Protein 2YYZ (pdb70)

Sequence (358 aa):
PSIRVVNLKKYFGKVKAVDGVSFEVKDGEFVALLGPSGCGKTTTLLMLAGIYKPTSGEIYFDDVLVNDIPPKYREVVGMVFQNYALYPHMTVFENIAFPLRARRISKDEVEKRVVEIARKLLIDNLLDRKPTQLSGGQQQQRVALARALVKQPKVLLFDEPLSNNLDDANLRMIMRAEIKHLQQELGITSVYVTHDQAEAMTMASRIAVFNQGKLVQYGTPDEVYDSPKNMFVASFIGNPPTNFLRDFSVSVENKQTILKRDDVIIKLPEPVDVKLKEVVVGIRPEHCRISRERVENSIPGVVYVVEPLGRDIIVNVKTEKGEIIKVFGDTGKKAPQPGENVFLVPDLRKIHLFNPETEETIIL

Organism: Thermotoga maritima (strain ATCC 43589 / DSM 3109 / JCM 10099 / NBRC 100826 / MSB8) (NCBI:txid243274)

B-factor: mean 26.57, std 10.8, range [8.82, 66.82]

Secondary structure (DSSP, 8-state):
--EEEEEEEEEETTEEEEEEEEEEE-TT-EEEEE-STTSSHHHHHHHHHTSS--SEEEEEETTEE-TTS-GGGTTEEEE-SS----TTS-HHHHHHGGGSSS-SHHHHTTHHHHHHHHHTT-GGGTTS-GGGS-HHHHHHHHHHHHHTT--SEEEEESTTTTS-HHHHHHHHHHHHHHHHHH--EEEEEES-HHHHHHH-SEEEEEETTEEEEEE-HHHHHHS-SBHHHHHHSSSS-PEEEEEEEEEEETTEEEEEETTEEEE-SS------SEEEEEE-GGGEEEESS--TT-EEEEEEEEEEETTEEEEEEEETTS-EEEEE--SS----TT-EEEEEE-TTT-EEE-TTT-BB--

Nearest PDB structures (foldseek):
  2yyz-assembly1_A  TM=1.003E+00  e=4.707E-79  Thermotoga maritima MSB8
  2it1-assembly1_B  TM=8.744E-01  e=2.750E-48  Pyrococcus horikoshii
  4jbw-assembly2_C  TM=8.748E-01  e=5.788E-39  Escherichia coli K-12
  3pux-assembly1_B  TM=8.584E-01  e=9.041E-40  Escherichia coli K-12
  3rlf-assembly1_B  TM=8.636E-01  e=9.207E-39  Escherichia coli K-12

Radius of gyration: 24.66 Å; Cα contacts (8 Å, |Δi|>4): 790; chains: 1; bounding box: 48×74×59 Å

Structure (mmCIF, N/CA/C/O backbone):
data_2YYZ
#
_entry.id   2YYZ
#
_cell.length_a   45.063
_cell.length_b   86.774
_cell.length_c   105.681
_cell.angle_alpha   90.00
_cell.angle_beta   90.00
_cell.angle_gamma   90.00
#
_symmetry.space_group_name_H-M   'P 21 21 21'
#
loop_
_entity.id
_entity.type
_entity.pdbx_description
1 polymer 'Sugar ABC transporter, ATP-binding protein'
2 non-polymer 'SULFATE ION'
3 non-polymer DI(HYDROXYETHYL)ETHER
4 water water
#
loop_
_atom_site.group_PDB
_atom_site.id
_atom_site.type_symbol
_atom_site.label_atom_id
_atom_site.label_alt_id
_atom_site.label_comp_id
_atom_site.label_asym_id
_atom_site.label_entity_id
_atom_site.label_seq_id
_atom_site.pdbx_PDB_ins_code
_atom_site.Cartn_x
_atom_site.Cartn_y
_atom_site.Cartn_z
_atom_site.occupancy
_atom_site.B_iso_or_equiv
_atom_site.auth_seq_id
_atom_site.auth_comp_id
_atom_site.auth_asym_id
_atom_site.auth_atom_id
_atom_site.pdbx_PDB_model_num
ATOM 1 N N . PRO A 1 2 ? 12.263 3.393 19.056 1.00 16.76 2 PRO A N 1
ATOM 2 C CA . PRO A 1 2 ? 11.065 2.585 19.190 1.00 16.27 2 PRO A CA 1
ATOM 3 C C . PRO A 1 2 ? 10.874 1.575 18.054 1.00 16.22 2 PRO A C 1
ATOM 4 O O . PRO A 1 2 ? 11.381 1.765 16.948 1.00 16.82 2 PRO A O 1
ATOM 8 N N . SER A 1 3 ? 10.152 0.502 18.347 1.00 15.84 3 SER A N 1
ATOM 9 C CA . SER A 1 3 ? 9.526 -0.302 17.318 1.00 15.87 3 SER A CA 1
ATOM 10 C C . SER A 1 3 ? 8.482 0.515 16.536 1.00 15.62 3 SER A C 1
ATOM 11 O O . SER A 1 3 ? 7.951 1.510 17.025 1.00 15.43 3 SER A O 1
ATOM 14 N N . ILE A 1 4 ? 8.183 0.074 15.327 1.00 15.73 4 ILE A N 1
ATOM 15 C CA . ILE A 1 4 ? 7.098 0.665 14.553 1.00 16.93 4 ILE A CA 1
ATOM 16 C C . ILE A 1 4 ? 6.264 -0.498 14.064 1.00 16.74 4 ILE A C 1
ATOM 17 O O . ILE A 1 4 ? 6.810 -1.436 13.489 1.00 16.39 4 ILE A O 1
ATOM 22 N N . ARG A 1 5 ? 4.963 -0.474 14.355 1.00 16.71 5 ARG A N 1
ATOM 23 C CA . ARG A 1 5 ? 4.043 -1.470 13.817 1.00 17.22 5 ARG A CA 1
ATOM 24 C C . ARG A 1 5 ? 2.956 -0.742 13.027 1.00 16.64 5 ARG A C 1
ATOM 25 O O . ARG A 1 5 ? 2.351 0.218 13.530 1.00 15.69 5 ARG A O 1
ATOM 33 N N . VAL A 1 6 ? 2.743 -1.158 11.780 1.00 16.60 6 VAL A N 1
ATOM 34 C CA . VAL A 1 6 ? 1.582 -0.648 11.024 1.0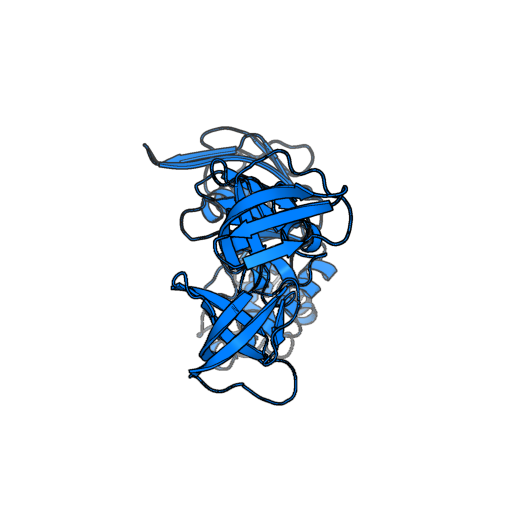0 16.70 6 VAL A CA 1
ATOM 35 C C . VAL A 1 6 ? 0.576 -1.768 10.791 1.00 16.37 6 VAL A C 1
ATOM 36 O O . VAL A 1 6 ? 0.963 -2.922 10.593 1.00 15.80 6 VAL A O 1
ATOM 40 N N . VAL A 1 7 ? -0.713 -1.424 10.833 1.00 16.38 7 VAL A N 1
ATOM 41 C CA . VAL A 1 7 ? -1.761 -2.428 10.800 1.00 16.19 7 VAL A CA 1
ATOM 42 C C . VAL A 1 7 ? -2.886 -1.988 9.868 1.00 16.55 7 VAL A C 1
ATOM 43 O O . VAL A 1 7 ? -3.519 -0.958 10.116 1.00 15.56 7 VAL A O 1
ATOM 47 N N . ASN A 1 8 ? -3.117 -2.783 8.817 1.00 16.52 8 ASN A N 1
ATOM 48 C CA . ASN A 1 8 ? -4.125 -2.517 7.782 1.00 16.73 8 ASN A CA 1
ATOM 49 C C . ASN A 1 8 ? -4.105 -1.082 7.291 1.00 16.79 8 ASN A C 1
ATOM 50 O O . ASN A 1 8 ? -5.162 -0.480 7.115 1.00 16.61 8 ASN A O 1
ATOM 55 N N . LEU A 1 9 ? -2.903 -0.534 7.083 1.00 16.71 9 LEU A N 1
ATOM 56 C CA . LEU A 1 9 ? -2.742 0.886 6.790 1.00 16.91 9 LEU A CA 1
ATOM 57 C C . LEU A 1 9 ? -3.219 1.191 5.378 1.00 17.03 9 LEU A C 1
ATOM 58 O O . LEU A 1 9 ? -2.829 0.503 4.424 1.00 16.57 9 LEU A O 1
ATOM 63 N N . LYS A 1 10 ? -4.039 2.243 5.253 1.00 16.95 10 LYS A N 1
ATOM 64 C CA . LYS A 1 10 ? -4.501 2.742 3.951 1.00 16.98 10 LYS A CA 1
ATOM 65 C C . LYS A 1 10 ? -4.350 4.256 3.799 1.00 16.66 10 LYS A C 1
ATOM 66 O O . LYS A 1 10 ? -4.454 5.009 4.763 1.00 17.39 10 LYS A O 1
ATOM 72 N N . LYS A 1 11 ? -4.128 4.693 2.571 1.00 16.23 11 LYS A N 1
ATOM 73 C CA . LYS A 1 11 ? -4.173 6.107 2.240 1.00 16.35 11 LYS A CA 1
ATOM 74 C C . LYS A 1 11 ? -4.733 6.192 0.844 1.00 16.40 11 LYS A C 1
ATOM 75 O O . LYS A 1 11 ? -4.122 5.703 -0.103 1.00 16.09 11 LYS A O 1
ATOM 81 N N . TYR A 1 12 ? -5.925 6.777 0.739 1.00 15.75 12 TYR A N 1
ATOM 82 C CA . TYR A 1 12 ? -6.575 7.014 -0.531 1.00 16.16 12 TYR A CA 1
ATOM 83 C C . TYR A 1 12 ? -6.465 8.510 -0.884 1.00 15.98 12 TYR A C 1
ATOM 84 O O . TYR A 1 12 ? -6.532 9.353 0.007 1.00 15.09 12 TYR A O 1
ATOM 93 N N . PHE A 1 13 ? -6.284 8.819 -2.174 1.00 16.28 13 PHE A N 1
ATOM 94 C CA . PHE A 1 13 ? -6.437 10.195 -2.694 1.00 16.49 13 PHE A CA 1
ATOM 95 C C . PHE A 1 13 ? -7.589 10.177 -3.685 1.00 16.77 13 PHE A C 1
ATOM 96 O O . PHE A 1 13 ? -7.432 9.813 -4.848 1.00 16.33 13 PHE A O 1
ATOM 104 N N . GLY A 1 14 ? -8.782 10.511 -3.207 1.00 17.46 14 GLY A N 1
ATOM 105 C CA . GLY A 1 14 ? -9.974 10.275 -4.022 1.00 18.00 14 GLY A CA 1
ATOM 106 C C . GLY A 1 14 ? -10.060 8.819 -4.421 1.00 18.16 14 GLY A C 1
ATOM 107 O O . GLY A 1 14 ? -10.037 7.932 -3.571 1.00 18.76 14 GLY A O 1
ATOM 108 N N . LYS A 1 15 ? -10.123 8.573 -5.722 1.00 19.02 15 LYS A N 1
ATOM 109 C CA . LYS A 1 15 ? -10.243 7.220 -6.269 1.00 19.77 15 LYS A CA 1
ATOM 110 C C . LYS A 1 15 ? -8.934 6.421 -6.223 1.00 19.29 15 LYS A C 1
ATOM 111 O O . LYS A 1 15 ? -8.947 5.195 -6.373 1.00 18.62 15 LYS A O 1
ATOM 117 N N . VAL A 1 16 ? -7.818 7.122 -6.017 1.00 18.39 16 VAL A N 1
ATOM 118 C CA . VAL A 1 16 ? -6.492 6.497 -6.033 1.00 17.79 16 VAL A CA 1
ATOM 119 C C . VAL A 1 16 ? -6.155 5.808 -4.713 1.00 17.42 16 VAL A C 1
ATOM 120 O O . VAL A 1 16 ? -5.952 6.456 -3.675 1.00 16.70 16 VAL A O 1
ATOM 124 N N . LYS A 1 17 ? -6.082 4.477 -4.776 1.00 17.12 17 LYS A N 1
ATOM 125 C CA . LYS A 1 17 ? -5.790 3.664 -3.609 1.00 17.88 17 LYS A CA 1
ATOM 126 C C . LYS A 1 17 ? -4.275 3.506 -3.512 1.00 17.35 17 LYS A C 1
ATOM 127 O O . LYS A 1 17 ? -3.725 2.438 -3.792 1.00 17.27 17 LYS A O 1
ATOM 133 N N . ALA A 1 18 ? -3.613 4.598 -3.130 1.00 17.07 18 ALA A N 1
ATOM 134 C CA . ALA A 1 18 ? -2.158 4.679 -3.154 1.00 15.97 18 ALA A CA 1
ATOM 135 C C . ALA A 1 18 ? -1.576 3.636 -2.230 1.00 15.23 18 ALA A C 1
ATOM 136 O O . ALA A 1 18 ? -0.656 2.926 -2.610 1.00 15.11 18 ALA A O 1
ATOM 138 N N . VAL A 1 19 ? -2.104 3.569 -1.012 1.00 14.57 19 VAL A N 1
ATOM 139 C CA . VAL A 1 19 ? -1.738 2.539 -0.061 1.00 15.16 19 VAL A CA 1
ATOM 140 C C . VAL A 1 19 ? -3.033 1.831 0.307 1.00 15.73 19 VAL A C 1
ATOM 141 O O . VAL A 1 19 ? -3.946 2.446 0.830 1.00 15.55 19 VAL A O 1
ATOM 145 N N . ASP A 1 20 ? -3.109 0.539 -0.002 1.00 16.73 20 ASP A N 1
ATOM 146 C CA . ASP A 1 20 ? -4.359 -0.190 0.127 1.00 16.64 20 ASP A CA 1
ATOM 147 C C . ASP A 1 20 ? -4.343 -1.360 1.128 1.00 16.98 20 ASP A C 1
ATOM 148 O O . ASP A 1 20 ? -4.787 -2.456 0.806 1.00 18.01 20 ASP A O 1
ATOM 153 N N . GLY A 1 21 ? -3.887 -1.118 2.351 1.00 17.02 21 GLY A N 1
ATOM 154 C CA . GLY A 1 21 ? -4.004 -2.128 3.412 1.00 17.18 21 GLY A CA 1
ATOM 155 C C . GLY A 1 21 ? -2.711 -2.896 3.575 1.00 17.30 21 GLY A C 1
ATOM 156 O O . GLY A 1 21 ? -2.521 -3.973 2.979 1.00 17.89 21 GLY A O 1
ATOM 157 N N . VAL A 1 22 ? -1.797 -2.324 4.345 1.00 16.56 22 VAL A N 1
ATOM 158 C CA . VAL A 1 22 ? -0.486 -2.933 4.541 1.00 16.69 22 VAL A CA 1
ATOM 159 C C . VAL A 1 22 ? -0.210 -3.080 6.014 1.00 15.85 22 VAL A C 1
ATOM 160 O O . VAL A 1 22 ? -0.583 -2.216 6.831 1.00 15.10 22 VAL A O 1
ATOM 164 N N . SER A 1 23 ? 0.422 -4.196 6.345 1.00 15.56 23 SER A N 1
ATOM 165 C CA . SER A 1 23 ? 0.765 -4.521 7.716 1.00 15.82 23 SER A CA 1
ATOM 166 C C . SER A 1 23 ? 2.215 -4.999 7.817 1.00 15.33 23 SER A C 1
ATOM 167 O O . SER A 1 23 ? 2.627 -5.893 7.092 1.00 15.43 23 SER A O 1
ATOM 170 N N . PHE A 1 24 ? 2.985 -4.379 8.702 1.00 15.71 24 PHE A N 1
ATOM 171 C CA . PHE A 1 24 ? 4.354 -4.829 8.978 1.00 15.43 24 PHE A CA 1
ATOM 172 C C . PHE A 1 24 ? 4.824 -4.231 10.269 1.00 15.49 24 PHE A C 1
ATOM 173 O O . PHE A 1 24 ? 4.219 -3.277 10.774 1.00 14.84 24 PHE A O 1
ATOM 181 N N . GLU A 1 25 ? 5.895 -4.803 10.819 1.00 15.28 25 GLU A N 1
ATOM 182 C CA . GLU A 1 25 ? 6.538 -4.246 11.988 0.50 15.64 25 GLU A CA 1
ATOM 183 C C . GLU A 1 25 ? 8.044 -4.087 11.789 1.00 16.22 25 GLU A C 1
ATOM 184 O O . GLU A 1 25 ? 8.697 -4.880 11.088 1.00 16.33 25 GLU A O 1
ATOM 190 N N . VAL A 1 26 ? 8.575 -3.060 12.430 1.00 16.54 26 VAL A N 1
ATOM 191 C CA . VAL A 1 26 ? 9.989 -2.732 12.404 1.00 17.15 26 VAL A CA 1
ATOM 192 C C . VAL A 1 26 ? 10.428 -2.832 13.858 1.00 17.53 26 VAL A C 1
ATOM 193 O O . VAL A 1 26 ? 9.773 -2.282 14.746 1.00 17.52 26 VAL A O 1
ATOM 197 N N . LYS A 1 27 ? 11.499 -3.573 14.107 1.00 17.31 27 LYS A N 1
ATOM 198 C CA . LYS A 1 27 ? 12.055 -3.675 15.455 1.00 18.37 27 LYS A CA 1
ATOM 199 C C . LYS A 1 27 ? 12.736 -2.364 15.827 1.00 17.69 27 LYS A C 1
ATOM 200 O O . LYS A 1 27 ? 13.187 -1.630 14.949 1.00 17.07 27 LYS A O 1
ATOM 206 N N . ASP A 1 28 ? 12.829 -2.084 17.122 1.00 17.53 28 ASP A N 1
ATOM 207 C CA . ASP A 1 28 ? 13.561 -0.911 17.592 1.00 18.27 28 ASP A CA 1
ATOM 208 C C . ASP A 1 28 ? 15.024 -1.086 17.143 1.00 18.17 28 ASP A C 1
ATOM 209 O O . ASP A 1 28 ? 15.616 -2.143 17.366 1.00 17.69 28 ASP A O 1
ATOM 214 N N . GLY A 1 29 ? 15.556 -0.085 16.444 1.00 17.49 29 GLY A N 1
ATOM 215 C CA . GLY A 1 29 ? 16.955 -0.097 15.973 1.00 17.51 29 GLY A CA 1
ATOM 216 C C . GLY A 1 29 ? 17.192 -0.747 14.625 1.00 16.74 29 GLY A C 1
ATOM 217 O O . GLY A 1 29 ? 18.289 -0.671 14.093 1.00 18.04 29 GLY A O 1
ATOM 218 N N . GLU A 1 30 ? 16.165 -1.383 14.071 1.00 16.83 30 GLU A N 1
ATOM 219 C CA . GLU A 1 30 ? 16.244 -2.060 12.772 1.00 15.96 30 GLU A CA 1
ATOM 220 C C . GLU A 1 30 ? 16.258 -1.062 11.604 1.00 15.96 30 GLU A C 1
ATOM 221 O O . GLU A 1 30 ? 15.696 0.031 11.706 1.00 15.88 30 GLU A O 1
ATOM 227 N N . PHE A 1 31 ? 16.903 -1.457 10.507 1.00 15.29 31 PHE A N 1
ATOM 228 C CA . PHE A 1 31 ? 16.910 -0.699 9.253 1.00 15.08 31 PHE A CA 1
ATOM 229 C C . PHE A 1 31 ? 16.018 -1.463 8.287 1.00 14.67 31 PHE A C 1
ATOM 230 O O . PHE A 1 31 ? 16.298 -2.616 7.952 1.00 14.01 31 PHE A O 1
ATOM 238 N N . VAL A 1 32 ? 14.912 -0.837 7.873 1.00 14.26 32 VAL A N 1
ATOM 239 C CA . VAL A 1 32 ? 13.959 -1.488 6.974 1.00 13.13 32 VAL A CA 1
ATOM 240 C C . VAL A 1 32 ? 13.774 -0.641 5.733 1.00 12.85 32 VAL A C 1
ATOM 241 O O . VAL A 1 32 ? 13.597 0.573 5.838 1.00 13.23 32 VAL A O 1
ATOM 245 N N . ALA A 1 33 ? 13.831 -1.283 4.562 1.00 11.76 33 ALA A N 1
ATOM 246 C CA . ALA A 1 33 ? 13.613 -0.622 3.289 1.00 11.91 33 ALA A CA 1
ATOM 247 C C . ALA A 1 33 ? 12.182 -0.841 2.785 1.00 11.81 33 ALA A C 1
ATOM 248 O O . ALA A 1 33 ? 11.643 -1.948 2.863 1.00 12.47 33 ALA A O 1
ATOM 250 N N . LEU A 1 34 ? 11.584 0.226 2.262 1.00 12.33 34 LEU A N 1
ATOM 251 C CA . LEU A 1 34 ? 10.330 0.139 1.528 1.00 12.46 34 LEU A CA 1
ATOM 252 C C . LEU A 1 34 ? 10.693 0.227 0.065 1.00 12.22 34 LEU A C 1
ATOM 253 O O . LEU A 1 34 ? 11.140 1.257 -0.406 1.00 13.50 34 LEU A O 1
ATOM 258 N N . LEU A 1 35 ? 10.497 -0.863 -0.657 1.00 12.34 35 LEU A N 1
ATOM 259 C CA . LEU A 1 35 ? 11.010 -0.972 -2.018 1.00 12.78 35 LEU A CA 1
ATOM 260 C C . LEU A 1 35 ? 9.910 -1.254 -3.030 1.00 13.10 35 LEU A C 1
ATOM 261 O O . LEU A 1 35 ? 9.028 -2.083 -2.786 1.00 13.02 35 LEU A O 1
ATOM 266 N N . GLY A 1 36 ? 9.986 -0.588 -4.172 1.00 12.32 36 GLY A N 1
ATOM 267 C CA . GLY A 1 36 ? 9.098 -0.913 -5.278 1.00 13.30 36 GLY A CA 1
ATOM 268 C C . GLY A 1 36 ? 9.161 0.119 -6.383 1.00 13.17 36 GLY A C 1
ATOM 269 O O . GLY A 1 36 ? 9.800 1.156 -6.218 1.00 13.87 36 GLY A O 1
ATOM 270 N N . PRO A 1 37 ? 8.472 -0.133 -7.507 1.00 13.57 37 PRO A N 1
ATOM 271 C CA . PRO A 1 37 ? 8.521 0.847 -8.617 1.00 13.58 37 PRO A CA 1
ATOM 272 C C . PRO A 1 37 ? 7.791 2.146 -8.288 1.00 14.58 37 PRO A C 1
ATOM 273 O O . PRO A 1 37 ? 7.096 2.211 -7.279 1.00 13.90 37 PRO A O 1
ATOM 277 N N . SER A 1 38 ? 7.950 3.174 -9.128 1.00 14.67 38 SER A N 1
ATOM 278 C CA . SER A 1 38 ? 7.175 4.399 -8.973 1.00 15.83 38 SER A CA 1
ATOM 279 C C . SER A 1 38 ? 5.662 4.084 -8.981 1.00 15.96 38 SER A C 1
ATOM 280 O O . SER A 1 38 ? 5.204 3.281 -9.779 1.00 15.30 38 SER A O 1
ATOM 283 N N . GLY A 1 39 ? 4.906 4.698 -8.074 1.00 16.17 39 GLY A N 1
ATOM 284 C CA . GLY A 1 39 ? 3.466 4.469 -7.993 1.00 16.89 39 GLY A CA 1
ATOM 285 C C . GLY A 1 39 ? 3.041 3.301 -7.112 1.00 17.14 39 GLY A C 1
ATOM 286 O O . GLY A 1 39 ? 1.844 2.995 -7.014 1.00 17.13 39 GLY A O 1
ATOM 287 N N . CYS A 1 40 ? 4.007 2.673 -6.437 1.00 16.73 40 CYS A N 1
ATOM 288 C CA . CYS A 1 40 ? 3.723 1.518 -5.586 1.00 16.35 40 CYS A CA 1
ATOM 289 C C . CYS A 1 40 ? 3.175 1.841 -4.189 1.00 16.18 40 CYS A C 1
ATOM 290 O O . CYS A 1 40 ? 2.678 0.947 -3.497 1.00 16.82 40 CYS A O 1
ATOM 293 N N . GLY A 1 41 ? 3.312 3.092 -3.756 1.00 15.73 41 GLY A N 1
ATOM 294 C CA . GLY A 1 41 ? 2.778 3.530 -2.463 1.00 14.87 41 GLY A CA 1
ATOM 295 C C . GLY A 1 41 ? 3.797 3.625 -1.336 1.00 14.04 41 GLY A C 1
ATOM 296 O O . GLY A 1 41 ? 3.476 4.057 -0.243 1.00 14.19 41 GLY A O 1
ATOM 297 N N . LYS A 1 42 ? 5.035 3.248 -1.614 1.00 13.80 42 LYS A N 1
ATOM 298 C CA . LYS A 1 42 ? 6.125 3.329 -0.624 1.00 13.32 42 LYS A CA 1
ATOM 299 C C . LYS A 1 42 ? 6.345 4.715 -0.008 1.00 12.63 42 LYS A C 1
ATOM 300 O O . LYS A 1 42 ? 6.575 4.833 1.193 1.00 13.02 42 LYS A O 1
ATOM 306 N N . THR A 1 43 ? 6.328 5.759 -0.834 1.00 12.08 43 THR A N 1
ATOM 307 C CA . THR A 1 43 ? 6.563 7.108 -0.336 1.00 11.91 43 THR A CA 1
ATOM 308 C C . THR A 1 43 ? 5.398 7.575 0.540 1.00 11.82 43 THR A C 1
ATOM 309 O O . THR A 1 43 ? 5.612 8.151 1.602 1.00 11.56 43 THR A O 1
ATOM 313 N N . THR A 1 44 ? 4.172 7.327 0.087 1.00 11.39 44 THR A N 1
ATOM 314 C CA . THR A 1 44 ? 2.984 7.690 0.880 1.00 11.73 44 THR A CA 1
ATOM 315 C C . THR A 1 44 ? 3.021 6.987 2.228 1.00 11.35 44 THR A C 1
ATOM 316 O O . THR A 1 44 ? 2.652 7.575 3.245 1.00 12.16 44 THR A O 1
ATOM 320 N N . THR A 1 45 ? 3.506 5.738 2.237 1.00 11.64 45 THR A N 1
ATOM 321 C CA . THR A 1 45 ? 3.628 4.975 3.474 1.00 11.37 45 THR A CA 1
ATOM 322 C C . THR A 1 45 ? 4.626 5.669 4.394 1.00 11.32 45 THR A C 1
ATOM 323 O O . THR A 1 45 ? 4.352 5.881 5.583 1.00 10.41 45 THR A O 1
ATOM 327 N N . LEU A 1 46 ? 5.774 6.058 3.834 1.00 10.92 46 LEU A N 1
ATOM 328 C CA . LEU A 1 46 ? 6.802 6.731 4.632 1.00 11.57 46 LEU A CA 1
ATOM 329 C C . LEU A 1 46 ? 6.257 8.027 5.247 1.00 11.65 46 LEU A C 1
ATOM 330 O O . LEU A 1 46 ? 6.525 8.345 6.407 1.00 11.95 46 LEU A O 1
ATOM 335 N N . LEU A 1 47 ? 5.501 8.775 4.459 1.00 12.46 47 LEU A N 1
ATOM 336 C CA . LEU A 1 47 ? 4.939 10.050 4.921 1.00 13.73 47 LEU A CA 1
ATOM 337 C C . LEU A 1 47 ? 3.865 9.870 6.003 1.00 13.32 47 LEU A C 1
ATOM 338 O O . LEU A 1 47 ? 3.679 10.744 6.828 1.00 13.78 47 LEU A O 1
ATOM 343 N N . MET A 1 48 ? 3.174 8.735 5.992 1.00 13.55 48 MET A N 1
ATOM 344 C CA . MET A 1 48 ? 2.239 8.362 7.077 1.00 13.49 48 MET A CA 1
ATOM 345 C C . MET A 1 48 ? 2.999 8.057 8.350 1.00 13.93 48 MET A C 1
ATOM 346 O O . MET A 1 48 ? 2.591 8.467 9.434 1.00 13.97 48 MET A O 1
ATOM 351 N N . LEU A 1 49 ? 4.125 7.350 8.220 1.00 14.46 49 LEU A N 1
ATOM 352 C CA . LEU A 1 49 ? 4.970 7.094 9.375 1.00 14.75 49 LEU A CA 1
ATOM 353 C C . LEU A 1 49 ? 5.501 8.404 9.963 1.00 15.03 49 LEU A C 1
ATOM 354 O O . LEU A 1 49 ? 5.628 8.528 11.160 1.00 15.96 49 LEU A O 1
ATOM 359 N N . ALA A 1 50 ? 5.820 9.369 9.101 1.00 15.53 50 ALA A N 1
ATOM 360 C CA . ALA A 1 50 ? 6.283 10.698 9.515 1.00 15.38 50 ALA A CA 1
ATOM 361 C C . ALA A 1 50 ? 5.184 11.492 10.214 1.00 16.33 50 ALA A C 1
ATOM 362 O O . ALA A 1 50 ? 5.465 12.398 11.008 1.00 17.42 50 ALA A O 1
ATOM 364 N N . GLY A 1 51 ? 3.937 11.182 9.867 1.00 16.05 51 GLY A N 1
ATOM 365 C CA . GLY A 1 51 ? 2.774 11.908 10.360 1.00 16.23 51 GLY A CA 1
ATOM 366 C C . GLY A 1 51 ? 2.398 13.058 9.457 1.00 16.36 51 GLY A C 1
ATOM 367 O O . GLY A 1 51 ? 1.594 13.886 9.837 1.00 16.59 51 GLY A O 1
ATOM 368 N N . ILE A 1 52 ? 3.006 13.128 8.277 1.00 16.60 52 ILE A N 1
ATOM 369 C CA . ILE A 1 52 ? 2.716 14.194 7.308 1.00 17.04 52 ILE A CA 1
ATOM 370 C C . ILE A 1 52 ? 1.400 13.921 6.570 1.00 16.87 52 ILE A C 1
ATOM 371 O O . ILE A 1 52 ? 0.694 14.863 6.178 1.00 16.91 52 ILE A O 1
ATOM 376 N N . TYR A 1 53 ? 1.089 12.635 6.378 1.00 16.11 53 TYR A N 1
ATOM 377 C CA . TYR A 1 53 ? -0.256 12.191 5.981 1.00 16.41 53 TYR A CA 1
ATOM 378 C C . TYR A 1 53 ? -0.975 11.519 7.163 1.00 17.37 53 TYR A C 1
ATOM 379 O O . TYR A 1 53 ? -0.405 10.660 7.835 1.00 18.00 53 TYR A O 1
ATOM 388 N N . LYS A 1 54 ? -2.221 11.906 7.418 1.00 18.19 54 LYS A N 1
ATOM 389 C CA . LYS A 1 54 ? -3.097 11.104 8.269 1.00 18.84 54 LYS A CA 1
ATOM 390 C C . LYS A 1 54 ? -3.553 9.875 7.479 1.00 17.32 54 LYS A C 1
ATOM 391 O O . LYS A 1 54 ? -3.948 10.006 6.341 1.00 17.67 54 LYS A O 1
ATOM 397 N N . PRO A 1 55 ? -3.523 8.680 8.085 1.00 17.13 55 PRO A N 1
ATOM 398 C CA . PRO A 1 55 ? -4.052 7.536 7.316 1.00 17.43 55 PRO A CA 1
ATOM 399 C C . PRO A 1 55 ? -5.550 7.677 6.978 1.00 17.07 55 PRO A C 1
ATOM 400 O O . PRO A 1 55 ? -6.286 8.331 7.723 1.00 16.87 55 PRO A O 1
ATOM 404 N N . THR A 1 56 ? -5.960 7.098 5.847 1.00 17.50 56 THR A N 1
ATOM 405 C CA . THR A 1 56 ? -7.377 6.912 5.492 1.00 17.23 56 THR A CA 1
ATOM 406 C C . THR A 1 56 ? -7.972 5.879 6.456 1.00 17.78 56 THR A C 1
ATOM 407 O O . THR A 1 56 ? -9.111 6.022 6.923 1.00 17.68 56 THR A O 1
ATOM 411 N N . SER A 1 57 ? -7.191 4.838 6.772 1.00 17.88 57 SER A N 1
ATOM 412 C CA . SER A 1 57 ? -7.540 3.952 7.884 0.50 17.56 57 SER A CA 1
ATOM 413 C C . SER A 1 57 ? -6.373 3.076 8.292 1.00 17.50 57 SER A C 1
ATOM 414 O O . SER A 1 57 ? -5.326 3.055 7.624 1.00 17.56 57 SER A O 1
ATOM 417 N N . GLY A 1 58 ? -6.542 2.382 9.414 1.00 16.83 58 GLY A N 1
ATOM 418 C CA . GLY A 1 58 ? -5.500 1.522 9.945 1.00 15.90 58 GLY A CA 1
ATOM 419 C C . GLY A 1 58 ? -4.743 2.262 11.010 1.00 15.69 58 GLY A C 1
ATOM 420 O O . GLY A 1 58 ? -5.068 3.420 11.339 1.00 15.17 58 GLY A O 1
ATOM 421 N N . GLU A 1 59 ? -3.723 1.606 11.558 1.00 15.39 59 GLU A N 1
ATOM 422 C CA . GLU A 1 59 ? -3.037 2.163 12.726 1.00 15.28 59 GLU A CA 1
ATOM 423 C C . GLU A 1 59 ? -1.533 2.136 12.584 1.00 15.25 59 GLU A C 1
ATOM 424 O O . GLU A 1 59 ? -0.976 1.252 11.924 1.00 13.94 59 GLU A O 1
ATOM 430 N N . ILE A 1 60 ? -0.896 3.107 13.241 1.00 16.00 60 ILE A N 1
ATOM 431 C CA . ILE A 1 60 ? 0.556 3.210 13.351 1.00 15.80 60 ILE A CA 1
ATOM 432 C C . ILE A 1 60 ? 0.882 3.364 14.823 1.00 16.28 60 ILE A C 1
ATOM 433 O O . ILE A 1 60 ? 0.366 4.257 15.509 1.00 15.44 60 ILE A O 1
ATOM 438 N N . TYR A 1 61 ? 1.730 2.460 15.302 1.00 16.36 61 TYR A N 1
ATOM 439 C CA . TYR A 1 61 ? 2.226 2.479 16.671 1.00 16.59 61 TYR A CA 1
ATOM 440 C C . TYR A 1 61 ? 3.735 2.696 16.684 1.00 16.84 61 TYR A C 1
ATOM 441 O O . TYR A 1 61 ? 4.438 2.098 15.875 1.00 15.55 61 TYR A O 1
ATOM 450 N N . PHE A 1 62 ? 4.200 3.559 17.592 1.00 17.41 62 PHE A N 1
ATOM 451 C CA . PHE A 1 62 ? 5.619 3.672 17.962 1.00 18.17 62 PHE A CA 1
ATOM 452 C C . PHE A 1 62 ? 5.682 3.097 19.370 1.00 18.97 62 PHE A C 1
ATOM 453 O O . PHE A 1 62 ? 5.042 3.628 20.290 1.00 19.05 62 PHE A O 1
ATOM 461 N N . ASP A 1 63 ? 6.431 2.012 19.530 1.00 20.06 63 ASP A N 1
ATOM 462 C CA . ASP A 1 63 ? 6.390 1.219 20.748 1.00 21.22 63 ASP A CA 1
ATOM 463 C C . ASP A 1 63 ? 4.921 0.837 21.047 1.00 22.42 63 ASP A C 1
ATOM 464 O O . ASP A 1 63 ? 4.225 0.325 20.163 1.00 22.74 63 ASP A O 1
ATOM 469 N N . ASP A 1 64 ? 4.446 1.098 22.260 1.00 23.04 64 ASP A N 1
ATOM 470 C CA . ASP A 1 64 ? 3.099 0.690 22.663 1.00 24.85 64 ASP A CA 1
ATOM 471 C C . ASP A 1 64 ? 1.992 1.552 22.025 1.00 23.62 64 ASP A C 1
ATOM 472 O O . ASP A 1 64 ? 0.829 1.147 21.974 1.00 23.27 64 ASP A O 1
ATOM 477 N N . VAL A 1 65 ? 2.384 2.717 21.516 1.00 22.57 65 VAL A N 1
ATOM 478 C CA . VAL A 1 65 ? 1.501 3.882 21.413 1.00 21.50 65 VAL A CA 1
ATOM 479 C C . VAL A 1 65 ? 0.975 4.189 20.002 1.00 20.65 65 VAL A C 1
ATOM 480 O O . VAL A 1 65 ? 1.737 4.267 19.031 1.00 20.16 65 VAL A O 1
ATOM 484 N N . LEU A 1 66 ? -0.341 4.368 19.904 1.00 20.01 66 LEU A N 1
ATOM 485 C CA . LEU A 1 66 ? -0.981 4.780 18.654 1.00 19.34 66 LEU A CA 1
ATOM 486 C C . LEU A 1 66 ? -0.630 6.225 18.330 1.00 19.09 66 LEU A C 1
ATOM 487 O O . LEU A 1 66 ? -0.938 7.131 19.095 1.00 18.74 66 LEU A O 1
ATOM 492 N N . VAL A 1 67 ? 0.035 6.443 17.199 1.00 19.33 67 VAL A N 1
ATOM 493 C CA . VAL A 1 67 ? 0.549 7.788 16.900 1.00 18.72 67 VAL A CA 1
ATOM 494 C C . VAL A 1 67 ? -0.124 8.455 15.715 1.00 18.81 67 VAL A C 1
ATOM 495 O O . VAL A 1 67 ? 0.314 9.521 15.290 1.00 19.20 67 VAL A O 1
ATOM 499 N N . ASN A 1 68 ? -1.179 7.837 15.182 1.00 19.60 68 ASN A N 1
ATOM 500 C CA . ASN A 1 68 ? -1.901 8.363 14.012 1.00 19.33 68 ASN A CA 1
ATOM 501 C C . ASN A 1 68 ? -2.113 9.866 14.076 1.00 19.47 68 ASN A C 1
ATOM 502 O O . ASN A 1 68 ? -1.895 10.596 13.100 1.00 19.84 68 ASN A O 1
ATOM 507 N N . ASP A 1 69 ? -2.557 10.328 15.237 1.00 20.05 69 ASP A N 1
ATOM 508 C CA . ASP A 1 69 ? -2.969 11.710 15.397 1.00 20.54 69 ASP A CA 1
ATOM 509 C C . ASP A 1 69 ? -1.866 12.561 15.987 1.00 20.44 69 ASP A C 1
ATOM 510 O O . ASP A 1 69 ? -2.073 13.736 16.276 1.00 20.71 69 ASP A O 1
ATOM 515 N N . ILE A 1 70 ? -0.693 11.972 16.173 1.00 20.18 70 ILE A N 1
ATOM 516 C CA . ILE A 1 70 ? 0.427 12.727 16.735 1.00 20.47 70 ILE A CA 1
ATOM 517 C C . ILE A 1 70 ? 1.167 13.479 15.615 1.00 21.08 70 ILE A C 1
ATOM 518 O O . ILE A 1 70 ? 1.585 12.865 14.630 1.00 21.31 70 ILE A O 1
ATOM 523 N N . PRO A 1 71 ? 1.265 14.817 15.727 1.00 22.09 71 PRO A N 1
ATOM 524 C CA . PRO A 1 71 ? 1.984 15.620 14.725 1.00 22.79 71 PRO A CA 1
ATOM 525 C C . PRO A 1 71 ? 3.444 15.199 14.575 1.00 23.52 71 PRO A C 1
ATOM 526 O O . PRO A 1 71 ? 4.010 14.632 15.504 1.00 23.81 71 PRO A O 1
ATOM 530 N N . PRO A 1 72 ? 4.050 15.460 13.399 1.00 24.52 72 PRO A N 1
ATOM 531 C CA . PRO A 1 72 ? 5.415 15.027 13.086 1.00 25.04 72 PRO A CA 1
ATOM 532 C C . PRO A 1 72 ? 6.506 15.351 14.141 1.00 25.90 72 PRO A C 1
ATOM 533 O O . PRO A 1 72 ? 7.356 14.495 14.402 1.00 26.26 72 PRO A O 1
ATOM 537 N N . LYS A 1 73 ? 6.478 16.544 14.743 1.00 26.92 73 LYS A N 1
ATOM 538 C CA . LYS A 1 73 ? 7.537 16.953 15.711 1.00 28.07 73 LYS A CA 1
ATOM 539 C C . LYS A 1 73 ? 7.466 16.247 17.071 1.00 27.85 73 LYS A C 1
ATOM 540 O O . LYS A 1 73 ? 8.493 16.093 17.777 1.00 28.07 73 LYS A O 1
ATOM 546 N N . TYR A 1 74 ? 6.266 15.795 17.427 1.00 26.26 74 TYR A N 1
ATOM 547 C CA . TYR A 1 74 ? 6.102 15.069 18.669 1.00 25.27 74 TYR A CA 1
ATOM 548 C C . TYR A 1 74 ? 6.349 13.581 18.462 1.00 24.20 74 TYR A C 1
ATOM 549 O O . TYR A 1 74 ? 6.337 12.815 19.412 1.00 23.89 74 TYR A O 1
ATOM 558 N N . ARG A 1 75 ? 6.559 13.181 17.209 1.00 23.27 75 ARG A N 1
ATOM 559 C CA . ARG A 1 75 ? 6.924 11.814 16.883 1.00 21.88 75 ARG A CA 1
ATOM 560 C C . ARG A 1 75 ? 8.432 11.611 16.965 1.00 20.91 75 ARG A C 1
ATOM 561 O O . ARG A 1 75 ? 8.902 10.469 17.047 1.00 20.31 75 ARG A O 1
ATOM 569 N N . GLU A 1 76 ? 9.171 12.722 16.962 1.00 20.32 76 GLU A N 1
ATOM 570 C CA . GLU A 1 76 ? 10.642 12.723 17.024 1.00 20.33 76 GLU A CA 1
ATOM 571 C C . GLU A 1 76 ? 11.255 11.995 15.819 1.00 20.39 76 GLU A C 1
ATOM 572 O O . GLU A 1 76 ? 12.200 11.223 15.946 1.00 20.10 76 GLU A O 1
ATOM 578 N N . VAL A 1 77 ? 10.651 12.241 14.662 1.00 20.58 77 VAL A N 1
ATOM 579 C CA A VAL A 1 77 ? 11.113 11.692 13.365 0.00 18.91 77 VAL A CA 1
ATOM 580 C CA B VAL A 1 77 ? 11.068 11.694 13.391 1.00 21.02 77 VAL A CA 1
ATOM 581 C C . VAL A 1 77 ? 12.061 12.673 12.732 1.00 20.94 77 VAL A C 1
ATOM 582 O O . VAL A 1 77 ? 11.882 13.895 12.791 1.00 21.03 77 VAL A O 1
ATOM 589 N N . GLY A 1 78 ? 13.119 12.133 12.136 1.00 20.50 78 GLY A N 1
ATOM 590 C CA . GLY A 1 78 ? 14.031 12.936 11.337 1.00 20.72 78 GLY A CA 1
ATOM 591 C C . GLY A 1 78 ? 13.987 12.489 9.899 1.00 20.58 78 GLY A C 1
ATOM 592 O O . GLY A 1 78 ? 14.179 11.334 9.606 1.00 20.52 78 GLY A O 1
ATOM 593 N N . MET A 1 79 ? 13.710 13.409 8.995 1.00 21.97 79 MET A N 1
ATOM 594 C CA . MET A 1 79 ? 13.546 13.049 7.597 1.00 23.33 79 MET A CA 1
ATOM 595 C C . MET A 1 79 ? 14.810 13.343 6.802 1.00 21.61 79 MET A C 1
ATOM 596 O O . MET A 1 79 ? 15.447 14.350 7.023 1.00 20.65 79 MET A O 1
ATOM 601 N N . VAL A 1 80 ? 15.180 12.433 5.904 1.00 21.04 80 VAL A N 1
ATOM 602 C CA . VAL A 1 80 ? 16.387 12.581 5.101 1.00 20.51 80 VAL A CA 1
ATOM 603 C C . VAL A 1 80 ? 15.999 12.504 3.622 1.00 20.87 80 VAL A C 1
ATOM 604 O O . VAL A 1 80 ? 15.468 11.488 3.159 1.00 20.04 80 VAL A O 1
ATOM 608 N N . PHE A 1 81 ? 16.262 13.598 2.905 1.00 20.96 81 PHE A N 1
ATOM 609 C CA . PHE A 1 81 ? 15.779 13.797 1.538 1.00 21.56 81 PHE A CA 1
ATOM 610 C C . PHE A 1 81 ? 16.860 13.604 0.470 1.00 22.21 81 PHE A C 1
ATOM 611 O O . PHE A 1 81 ? 18.060 13.528 0.778 1.00 21.28 81 PHE A O 1
ATOM 619 N N . GLN A 1 82 ? 16.394 13.534 -0.780 1.00 23.38 82 GLN A N 1
ATOM 620 C CA . GLN A 1 82 ? 17.197 13.389 -2.006 1.00 25.29 82 GLN A CA 1
ATOM 621 C C . GLN A 1 82 ? 18.068 14.606 -2.269 1.00 25.44 82 GLN A C 1
ATOM 622 O O . GLN A 1 82 ? 19.135 14.487 -2.870 1.00 25.97 82 GLN A O 1
ATOM 628 N N . ASN A 1 83 ? 17.595 15.779 -1.857 1.00 25.39 83 ASN A N 1
ATOM 629 C CA . ASN A 1 83 ? 18.394 17.006 -1.970 1.00 25.82 83 ASN A CA 1
ATOM 630 C C . ASN A 1 83 ? 18.862 17.466 -0.603 1.00 25.26 83 ASN A C 1
ATOM 631 O O . ASN A 1 83 ? 18.077 17.506 0.336 1.00 25.37 83 ASN A O 1
ATOM 636 N N . TYR A 1 84 ? 20.145 17.816 -0.505 1.00 25.38 84 TYR A N 1
ATOM 637 C CA . TYR A 1 84 ? 20.776 18.141 0.779 1.00 25.40 84 TYR A CA 1
ATOM 638 C C . TYR A 1 84 ? 20.309 19.438 1.387 1.00 24.85 84 TYR A C 1
ATOM 639 O O . TYR A 1 84 ? 20.459 19.647 2.598 1.00 25.33 84 TYR A O 1
ATOM 648 N N . ALA A 1 85 ? 19.762 20.319 0.548 1.00 24.24 85 ALA A N 1
ATOM 649 C CA . ALA A 1 85 ? 19.197 21.593 1.006 1.00 23.56 85 ALA A CA 1
ATOM 650 C C . ALA A 1 85 ? 20.165 22.409 1.892 1.00 23.27 85 ALA A C 1
ATOM 651 O O . ALA A 1 85 ? 19.773 22.966 2.930 1.00 23.48 85 ALA A O 1
ATOM 653 N N . LEU A 1 86 ? 21.429 22.475 1.478 1.00 22.86 86 LEU A N 1
ATOM 654 C CA . LEU A 1 86 ? 22.459 23.221 2.215 1.00 23.04 86 LEU A CA 1
ATOM 655 C C . LEU A 1 86 ? 22.480 24.664 1.745 1.00 23.46 86 LEU A C 1
ATOM 656 O O . LEU A 1 86 ? 22.163 24.936 0.591 1.00 23.90 86 LEU A O 1
ATOM 661 N N . TYR A 1 87 ? 22.847 25.578 2.643 1.00 23.38 87 TYR A N 1
ATOM 662 C CA . TYR A 1 87 ? 23.119 26.973 2.288 1.00 23.14 87 TYR A CA 1
ATOM 663 C C . TYR A 1 87 ? 24.595 27.173 1.952 1.00 22.93 87 TYR A C 1
ATOM 664 O O . TYR A 1 87 ? 25.435 27.155 2.854 1.00 22.75 87 TYR A O 1
ATOM 673 N N . PRO A 1 88 ? 24.924 27.357 0.657 1.00 22.70 88 PRO A N 1
ATOM 674 C CA . PRO A 1 88 ? 26.335 27.566 0.316 1.00 23.22 88 PRO A CA 1
ATOM 675 C C . PRO A 1 88 ? 26.981 28.853 0.854 1.00 23.71 88 PRO A C 1
ATOM 676 O O . PRO A 1 88 ? 28.207 28.972 0.802 1.00 24.67 88 PRO A O 1
ATOM 680 N N . HIS A 1 89 ? 26.199 29.793 1.380 1.00 23.93 89 HIS A N 1
ATOM 681 C CA . HIS A 1 89 ? 26.794 30.996 1.993 1.00 24.50 89 HIS A CA 1
ATOM 682 C C . HIS A 1 89 ? 27.086 30.792 3.476 1.00 25.92 89 HIS A C 1
ATOM 683 O O . HIS A 1 89 ? 27.678 31.659 4.124 1.00 26.10 89 HIS A O 1
ATOM 690 N N . MET A 1 90 ? 26.628 29.667 4.021 1.00 27.15 90 MET A N 1
ATOM 691 C CA . MET A 1 90 ? 26.904 29.339 5.412 1.00 28.82 90 MET A CA 1
ATOM 692 C C . MET A 1 90 ? 27.998 28.298 5.478 1.00 28.49 90 MET A C 1
ATOM 693 O O . MET A 1 90 ? 28.216 27.529 4.539 1.00 28.17 90 MET A O 1
ATOM 698 N N . THR A 1 91 ? 28.692 28.267 6.605 1.00 28.62 91 THR A N 1
ATOM 699 C CA . THR A 1 91 ? 29.681 27.232 6.796 1.00 28.83 91 THR A CA 1
ATOM 700 C C . THR A 1 91 ? 29.011 25.896 7.148 1.00 28.06 91 THR A C 1
ATOM 701 O O . THR A 1 91 ? 27.810 25.843 7.429 1.00 27.67 91 THR A O 1
ATOM 705 N N . VAL A 1 92 ? 29.793 24.824 7.103 1.00 27.39 92 VAL A N 1
ATOM 706 C CA . VAL A 1 92 ? 29.301 23.497 7.460 1.00 26.98 92 VAL A CA 1
ATOM 707 C C . VAL A 1 92 ? 28.775 23.520 8.898 1.00 27.41 92 VAL A C 1
ATOM 708 O O . VAL A 1 92 ? 27.669 23.055 9.169 1.00 26.95 92 VAL A O 1
ATOM 712 N N . PHE A 1 93 ? 29.553 24.112 9.807 1.00 27.71 93 PHE A N 1
ATOM 713 C CA . PHE A 1 93 ? 29.100 24.299 11.182 1.00 27.99 93 PHE A CA 1
ATOM 714 C C . PHE A 1 93 ? 27.724 24.966 11.252 1.00 27.67 93 PHE A C 1
ATOM 715 O O . PHE A 1 93 ? 26.808 24.458 11.909 1.00 26.70 93 PHE A O 1
ATOM 723 N N . GLU A 1 94 ? 27.585 26.105 10.572 1.00 27.74 94 GLU A N 1
ATOM 724 C CA . GLU A 1 94 ? 26.326 26.864 10.560 1.00 27.47 94 GLU A CA 1
ATOM 725 C C . GLU A 1 94 ? 25.191 26.077 9.881 1.00 26.29 94 GLU A C 1
ATOM 726 O O . GLU A 1 94 ? 24.022 26.203 10.253 1.00 26.10 94 GLU A O 1
ATOM 732 N N . ASN A 1 95 ? 25.537 25.276 8.877 1.00 25.30 95 ASN A N 1
ATOM 733 C CA . ASN A 1 95 ? 24.551 24.420 8.220 1.00 24.94 95 ASN A CA 1
ATOM 734 C C . ASN A 1 95 ? 23.985 23.352 9.168 1.00 24.83 95 ASN A C 1
ATOM 735 O O . ASN A 1 95 ? 22.781 23.152 9.217 1.00 24.20 95 ASN A O 1
ATOM 740 N N . ILE A 1 96 ? 24.865 22.700 9.929 1.00 25.45 96 ILE A N 1
ATOM 741 C CA . ILE A 1 96 ? 24.463 21.696 10.940 1.00 26.07 96 ILE A CA 1
ATOM 742 C C . ILE A 1 96 ? 23.772 22.326 12.159 1.00 27.06 96 ILE A C 1
ATOM 743 O O . ILE A 1 96 ? 22.838 21.747 12.709 1.00 27.19 96 ILE A O 1
ATOM 748 N N . ALA A 1 97 ? 24.233 23.510 12.570 1.00 28.43 97 ALA A N 1
ATOM 749 C CA . ALA A 1 97 ? 23.671 24.228 13.725 1.00 30.06 97 ALA A CA 1
ATOM 750 C C . ALA A 1 97 ? 22.295 24.815 13.446 1.00 31.15 97 ALA A C 1
ATOM 751 O O . ALA A 1 97 ? 21.511 25.034 14.371 1.00 31.20 97 ALA A O 1
ATOM 753 N N . PHE A 1 98 ? 22.014 25.044 12.167 1.00 32.71 98 PHE A N 1
ATOM 754 C CA . PHE A 1 98 ? 20.808 25.728 11.688 1.00 34.19 98 PHE A CA 1
ATOM 755 C C . PHE A 1 98 ? 19.473 25.350 12.360 1.00 35.59 98 PHE A C 1
ATOM 756 O O . PHE A 1 98 ? 18.753 26.241 12.814 1.00 35.60 98 PHE A O 1
ATOM 764 N N . PRO A 1 99 ? 19.122 24.046 12.419 1.00 37.00 99 PRO A N 1
ATOM 765 C CA . PRO A 1 99 ? 17.881 23.719 13.143 1.00 38.47 99 PRO A CA 1
ATOM 766 C C . PRO A 1 99 ? 17.895 24.062 14.645 1.00 39.90 99 PRO A C 1
ATOM 767 O O . PRO A 1 99 ? 16.835 24.062 15.283 1.00 40.01 99 PRO A O 1
ATOM 771 N N . LEU A 1 100 ? 19.075 24.363 15.188 1.00 41.74 100 LEU A N 1
ATOM 772 C CA . LEU A 1 100 ? 19.214 24.768 16.593 1.00 43.61 100 LEU A CA 1
ATOM 773 C C . LEU A 1 100 ? 19.211 26.295 16.785 1.00 45.45 100 LEU A C 1
ATOM 774 O O . LEU A 1 100 ? 19.571 26.799 17.855 1.00 45.71 100 LEU A O 1
ATOM 779 N N . ARG A 1 101 ? 18.810 27.026 15.748 1.00 47.70 101 ARG A N 1
ATOM 780 C CA . ARG A 1 101 ? 18.488 28.445 15.883 1.00 49.90 101 ARG A CA 1
ATOM 781 C C . ARG A 1 101 ? 17.060 28.550 16.442 1.00 51.37 101 ARG A C 1
ATOM 782 O O . ARG A 1 101 ? 16.195 27.735 16.096 1.00 51.83 101 ARG A O 1
ATOM 790 N N . ALA A 1 102 ? 16.830 29.555 17.290 1.00 53.36 102 ALA A N 1
ATOM 791 C CA . ALA A 1 102 ? 15.547 29.795 17.991 1.00 55.22 102 ALA A CA 1
ATOM 792 C C . ALA A 1 102 ? 15.444 29.081 19.345 1.00 56.58 102 ALA A C 1
ATOM 793 O O . ALA A 1 102 ? 14.588 29.417 20.171 1.00 56.84 102 ALA A O 1
ATOM 795 N N . ARG A 1 103 ? 16.319 28.101 19.564 1.00 58.26 103 ARG A N 1
ATOM 796 C CA . ARG A 1 103 ? 16.455 27.441 20.857 1.00 59.74 103 ARG A CA 1
ATOM 797 C C . ARG A 1 103 ? 17.221 28.366 21.801 1.00 60.76 103 ARG A C 1
ATOM 798 O O . ARG A 1 103 ? 16.982 29.572 21.803 1.00 61.13 103 ARG A O 1
ATOM 806 N N . ARG A 1 104 ? 18.131 27.809 22.605 1.00 61.94 104 ARG A N 1
ATOM 807 C CA . ARG A 1 104 ? 18.958 28.602 23.528 1.00 62.85 104 ARG A CA 1
ATOM 808 C C . ARG A 1 104 ? 20.292 27.909 23.822 1.00 63.61 104 ARG A C 1
ATOM 809 O O . ARG A 1 104 ? 21.031 27.532 22.907 1.00 63.67 104 ARG A O 1
ATOM 817 N N . ILE A 1 105 ? 20.558 27.743 25.122 1.00 64.46 105 ILE A N 1
ATOM 818 C CA . ILE A 1 105 ? 21.814 27.218 25.693 1.00 65.08 105 ILE A CA 1
ATOM 819 C C . ILE A 1 105 ? 23.096 27.775 25.054 1.00 65.47 105 ILE A C 1
ATOM 820 O O . ILE A 1 105 ? 23.646 27.198 24.107 1.00 65.44 105 ILE A O 1
ATOM 825 N N . SER A 1 106 ? 23.531 28.918 25.592 1.00 65.89 106 SER A N 1
ATOM 826 C CA . SER A 1 106 ? 24.808 29.581 25.273 1.00 66.11 106 SER A CA 1
ATOM 827 C C . SER A 1 106 ? 25.218 29.650 23.796 1.00 66.11 106 SER A C 1
ATOM 828 O O . SER A 1 106 ? 24.764 28.864 22.958 1.00 66.10 106 SER A O 1
ATOM 831 N N . LYS A 1 107 ? 26.092 30.607 23.493 1.00 66.15 107 LYS A N 1
ATOM 832 C CA . LYS A 1 107 ? 26.751 30.661 22.195 1.00 66.03 107 LYS A CA 1
ATOM 833 C C . LYS A 1 107 ? 27.831 29.586 22.190 1.00 65.76 107 LYS A C 1
ATOM 834 O O . LYS A 1 107 ? 29.022 29.900 22.026 1.00 65.95 107 LYS A O 1
ATOM 840 N N . ASP A 1 108 ? 27.408 28.339 22.446 1.00 65.20 108 ASP A N 1
ATOM 841 C CA . ASP A 1 108 ? 28.210 27.120 22.208 1.00 64.50 108 ASP A CA 1
ATOM 842 C C . ASP A 1 108 ? 27.982 25.879 23.103 1.00 63.59 108 ASP A C 1
ATOM 843 O O . ASP A 1 108 ? 28.930 25.168 23.445 1.00 63.55 108 ASP A O 1
ATOM 848 N N . GLU A 1 109 ? 26.721 25.606 23.440 1.00 62.44 109 GLU A N 1
ATOM 849 C CA . GLU A 1 109 ? 26.297 24.223 23.672 1.00 61.21 109 GLU A CA 1
ATOM 850 C C . GLU A 1 109 ? 26.180 23.604 22.280 1.00 60.39 109 GLU A C 1
ATOM 851 O O . GLU A 1 109 ? 26.637 22.484 22.036 1.00 60.36 109 GLU A O 1
ATOM 857 N N . VAL A 1 110 ? 25.558 24.361 21.376 1.00 59.09 110 VAL A N 1
ATOM 858 C CA . VAL A 1 110 ? 25.737 24.193 19.937 1.00 57.76 110 VAL A CA 1
ATOM 859 C C . VAL A 1 110 ? 27.246 24.379 19.745 1.00 56.83 110 VAL A C 1
ATOM 860 O O . VAL A 1 110 ? 27.879 25.055 20.545 1.00 56.95 110 VAL A O 1
ATOM 864 N N . GLU A 1 111 ? 27.836 23.766 18.721 1.00 55.51 111 GLU A N 1
ATOM 865 C CA . GLU A 1 111 ? 29.307 23.677 18.619 1.00 54.11 111 GLU A CA 1
ATOM 866 C C . GLU A 1 111 ? 29.784 22.403 19.278 1.00 52.71 111 GLU A C 1
ATOM 867 O O . GLU A 1 111 ? 30.512 21.641 18.660 1.00 52.61 111 GLU A O 1
ATOM 873 N N . LYS A 1 112 ? 29.378 22.189 20.530 1.00 51.09 112 LYS A N 1
ATOM 874 C CA . LYS A 1 112 ? 29.648 20.940 21.231 1.00 49.20 112 LYS A CA 1
ATOM 875 C C . LYS A 1 112 ? 28.757 19.846 20.658 1.00 47.55 112 LYS A C 1
ATOM 876 O O . LYS A 1 112 ? 29.203 18.734 20.404 1.00 47.54 112 LYS A O 1
ATOM 882 N N . ARG A 1 113 ? 27.495 20.190 20.445 1.00 45.31 113 ARG A N 1
ATOM 883 C CA . ARG A 1 113 ? 26.528 19.298 19.837 1.00 43.10 113 ARG A CA 1
ATOM 884 C C . ARG A 1 113 ? 26.834 19.070 18.352 1.00 41.07 113 ARG A C 1
ATOM 885 O O . ARG A 1 113 ? 26.613 17.981 17.823 1.00 40.12 113 ARG A O 1
ATOM 893 N N . VAL A 1 114 ? 27.355 20.112 17.703 1.00 39.08 114 VAL A N 1
ATOM 894 C CA . VAL A 1 114 ? 27.672 20.093 16.280 1.00 37.25 114 VAL A CA 1
ATOM 895 C C . VAL A 1 114 ? 28.971 19.332 16.009 1.00 36.88 114 VAL A C 1
ATOM 896 O O . VAL A 1 114 ? 29.005 18.471 15.130 1.00 36.19 114 VAL A O 1
ATOM 900 N N . VAL A 1 115 ? 30.023 19.634 16.775 1.00 36.20 115 VAL A N 1
ATOM 901 C CA . VAL A 1 115 ? 31.304 18.928 16.646 1.00 35.81 115 VAL A CA 1
ATOM 902 C C . VAL A 1 115 ? 31.143 17.446 17.000 1.00 35.25 115 VAL A C 1
ATOM 903 O O . VAL A 1 115 ? 31.713 16.591 16.330 1.00 35.27 115 VAL A O 1
ATOM 907 N N . GLU A 1 116 ? 30.344 17.165 18.033 1.00 34.56 116 GLU A N 1
ATOM 908 C CA . GLU A 1 116 ? 30.028 15.800 18.470 1.00 34.56 116 GLU A CA 1
ATOM 909 C C . GLU A 1 116 ? 29.475 14.956 17.313 1.00 32.92 116 GLU A C 1
ATOM 910 O O . GLU A 1 116 ? 30.022 13.893 16.999 1.00 33.00 116 GLU A O 1
ATOM 916 N N . ILE A 1 117 ? 28.410 15.444 16.675 1.00 31.42 117 ILE A N 1
ATOM 917 C CA . ILE A 1 117 ? 27.849 14.770 15.500 1.00 29.65 117 ILE A CA 1
ATOM 918 C C . ILE A 1 117 ? 28.787 14.744 14.292 1.00 28.76 117 ILE A C 1
ATOM 919 O O . ILE A 1 117 ? 28.933 13.707 13.629 1.00 28.02 117 ILE A O 1
ATOM 924 N N . ALA A 1 118 ? 29.440 15.877 14.030 1.00 27.67 118 ALA A N 1
ATOM 925 C CA . ALA A 1 118 ? 30.401 15.979 12.945 1.00 26.95 118 ALA A CA 1
ATOM 926 C C . ALA A 1 118 ? 31.531 14.959 13.096 1.00 26.77 118 ALA A C 1
ATOM 927 O O . ALA A 1 118 ? 31.959 14.358 12.110 1.00 25.76 118 ALA A O 1
ATOM 929 N N . ARG A 1 119 ? 32.018 14.774 14.324 1.00 27.00 119 ARG A N 1
ATOM 930 C CA . ARG A 1 119 ? 33.080 13.792 14.571 1.00 27.75 119 ARG A CA 1
ATOM 931 C C . ARG A 1 119 ? 32.590 12.385 14.270 1.00 27.07 119 ARG A C 1
ATOM 932 O O . ARG A 1 119 ? 33.274 11.637 13.589 1.00 26.92 119 ARG A O 1
ATOM 940 N N . LYS A 1 120 ? 31.385 12.046 14.727 1.00 26.90 120 LYS A N 1
ATOM 941 C CA . LYS A 1 120 ? 30.788 10.746 14.402 1.00 26.68 120 LYS A CA 1
ATOM 942 C C . LYS A 1 120 ? 30.733 10.527 12.890 1.00 25.84 120 LYS A C 1
ATOM 943 O O . LYS A 1 120 ? 30.966 9.416 12.413 1.00 26.12 120 LYS A O 1
ATOM 949 N N . LEU A 1 121 ? 30.439 11.593 12.146 1.00 24.76 121 LEU A N 1
ATOM 950 C CA . LEU A 1 121 ? 30.236 11.512 10.703 1.00 24.17 121 LEU A CA 1
ATOM 951 C C . LEU A 1 121 ? 31.531 11.759 9.911 1.00 23.76 121 LEU A C 1
ATOM 952 O O . LEU A 1 121 ? 31.507 11.776 8.673 1.00 23.05 121 LEU A O 1
ATOM 957 N N . LEU A 1 122 ? 32.649 11.939 10.630 1.00 23.27 122 LEU A N 1
ATOM 958 C CA . LEU A 1 122 ? 33.989 12.134 10.027 1.00 23.67 122 LEU A CA 1
ATOM 959 C C . LEU A 1 122 ? 34.073 13.385 9.135 1.00 23.19 122 LEU A C 1
ATOM 960 O O . LEU A 1 122 ? 34.677 13.351 8.060 1.00 23.37 122 LEU A O 1
ATOM 965 N N . ILE A 1 123 ? 33.466 14.472 9.598 1.00 22.50 123 ILE A N 1
ATOM 966 C CA . ILE A 1 123 ? 33.428 15.743 8.875 1.00 22.55 123 ILE A CA 1
ATOM 967 C C . ILE A 1 123 ? 33.784 16.909 9.804 1.00 23.60 123 ILE A C 1
ATOM 968 O O . ILE A 1 123 ? 33.653 18.076 9.433 1.00 23.15 123 ILE A O 1
ATOM 973 N N . ASP A 1 124 ? 34.236 16.589 11.017 1.00 24.81 124 ASP A N 1
ATOM 974 C CA . ASP A 1 124 ? 34.623 17.627 11.977 1.00 26.14 124 ASP A CA 1
ATOM 975 C C . ASP A 1 124 ? 35.795 18.483 11.455 1.00 26.97 124 ASP A C 1
ATOM 976 O O . ASP A 1 124 ? 35.957 19.630 11.853 1.00 26.95 124 ASP A O 1
ATOM 981 N N . ASN A 1 125 ? 36.581 17.915 10.546 1.00 28.30 125 ASN A N 1
ATOM 982 C CA . ASN A 1 125 ? 37.654 18.633 9.865 1.00 29.87 125 ASN A CA 1
ATOM 983 C C . ASN A 1 125 ? 37.175 19.460 8.658 1.00 30.55 125 ASN A C 1
ATOM 984 O O . ASN A 1 125 ? 37.992 19.958 7.878 1.00 30.79 125 ASN A O 1
ATOM 989 N N . LEU A 1 126 ? 35.855 19.604 8.517 1.00 31.20 126 LEU A N 1
ATOM 990 C CA . LEU A 1 126 ? 35.271 20.372 7.417 1.00 31.85 126 LEU A CA 1
ATOM 991 C C . LEU A 1 126 ? 34.356 21.491 7.902 1.00 32.39 126 LEU A C 1
ATOM 992 O O . LEU A 1 126 ? 33.764 22.197 7.086 1.00 32.90 126 LEU A O 1
ATOM 997 N N . LEU A 1 127 ? 34.265 21.657 9.220 1.00 32.92 127 LEU A N 1
ATOM 998 C CA . LEU A 1 127 ? 33.304 22.562 9.867 1.00 34.03 127 LEU A CA 1
ATOM 999 C C . LEU A 1 127 ? 33.384 24.048 9.488 1.00 34.66 127 LEU A C 1
ATOM 1000 O O . LEU A 1 127 ? 32.361 24.745 9.456 1.00 34.53 127 LEU A O 1
ATOM 1005 N N . ASP A 1 128 ? 34.591 24.540 9.222 1.00 35.55 128 ASP A N 1
ATOM 1006 C CA . ASP A 1 128 ? 34.765 25.969 8.936 1.00 36.11 128 ASP A CA 1
ATOM 1007 C C . ASP A 1 128 ? 34.649 26.268 7.435 1.00 35.90 128 ASP A C 1
ATOM 1008 O O . ASP A 1 128 ? 34.634 27.427 7.020 1.00 36.17 128 ASP A O 1
ATOM 1013 N N . ARG A 1 129 ? 34.541 25.210 6.636 1.00 35.40 129 ARG A N 1
ATOM 1014 C CA . ARG A 1 129 ? 34.358 25.330 5.192 1.00 34.91 129 ARG A CA 1
ATOM 1015 C C . ARG A 1 129 ? 32.881 25.520 4.815 1.00 33.95 129 ARG A C 1
ATOM 1016 O O . ARG A 1 129 ? 31.985 25.421 5.664 1.00 34.26 129 ARG A O 1
ATOM 1024 N N . LYS A 1 130 ? 32.646 25.785 3.532 1.00 32.66 130 LYS A N 1
ATOM 1025 C CA . LYS A 1 130 ? 31.308 26.026 2.996 1.00 31.14 130 LYS A CA 1
ATOM 1026 C C . LYS A 1 130 ? 30.996 24.981 1.915 1.00 30.14 130 LYS A C 1
ATOM 1027 O O . LYS A 1 130 ? 31.918 24.462 1.299 1.00 30.07 130 LYS A O 1
ATOM 1033 N N . PRO A 1 131 ? 29.700 24.648 1.706 1.00 29.39 131 PRO A N 1
ATOM 1034 C CA . PRO A 1 131 ? 29.240 23.546 0.822 1.00 28.74 131 PRO A CA 1
ATOM 1035 C C . PRO A 1 131 ? 29.813 23.449 -0.597 1.00 28.38 131 PRO A C 1
ATOM 1036 O O . PRO A 1 131 ? 29.974 22.341 -1.113 1.00 27.42 131 PRO A O 1
ATOM 1040 N N . THR A 1 132 ? 30.110 24.580 -1.233 1.00 28.68 132 THR A N 1
ATOM 1041 C CA . THR A 1 132 ? 30.635 24.562 -2.608 1.00 28.76 132 THR A CA 1
ATOM 1042 C C . THR A 1 132 ? 31.953 23.783 -2.739 1.00 29.36 132 THR A C 1
ATOM 1043 O O . THR A 1 132 ? 32.182 23.098 -3.747 1.00 28.95 132 THR A O 1
ATOM 1047 N N . GLN A 1 133 ? 32.801 23.871 -1.715 1.00 30.00 133 GLN A N 1
ATOM 1048 C CA . GLN A 1 133 ? 34.108 23.201 -1.746 1.00 31.01 133 GLN A CA 1
ATOM 1049 C C . GLN A 1 133 ? 34.044 21.743 -1.274 1.00 31.30 133 GLN A C 1
ATOM 1050 O O . GLN A 1 133 ? 35.067 21.042 -1.227 1.00 31.59 133 GLN A O 1
ATOM 1056 N N . LEU A 1 134 ? 32.823 21.290 -0.977 1.00 30.79 134 LEU A N 1
ATOM 1057 C CA . LEU A 1 134 ? 32.559 19.919 -0.537 1.00 30.14 134 LEU A CA 1
ATOM 1058 C C . LEU A 1 134 ? 32.158 19.001 -1.690 1.00 29.48 134 LEU A C 1
ATOM 1059 O O . LEU A 1 134 ? 31.441 19.418 -2.595 1.00 29.66 134 LEU A O 1
ATOM 1064 N N . SER A 1 135 ? 32.619 17.751 -1.640 1.00 28.86 135 SER A N 1
ATOM 1065 C CA . SER A 1 135 ? 32.176 16.701 -2.569 1.00 28.22 135 SER A CA 1
ATOM 1066 C C . SER A 1 135 ? 30.747 16.266 -2.261 1.00 27.58 135 SER A C 1
ATOM 1067 O O . SER A 1 135 ? 30.196 16.667 -1.241 1.00 27.67 135 SER A O 1
ATOM 1070 N N . GLY A 1 136 ? 30.177 15.434 -3.139 1.00 27.20 136 GLY A N 1
ATOM 1071 C CA . GLY A 1 136 ? 28.808 14.924 -2.995 1.00 26.46 136 GLY A CA 1
ATOM 1072 C C . GLY A 1 136 ? 28.632 14.034 -1.772 1.00 25.48 136 GLY A C 1
ATOM 1073 O O . GLY A 1 136 ? 27.621 14.132 -1.056 1.00 24.74 136 GLY A O 1
ATOM 1074 N N . GLY A 1 137 ? 29.620 13.160 -1.537 1.00 24.67 137 GLY A N 1
ATOM 1075 C CA . GLY A 1 137 ? 29.656 12.310 -0.342 1.00 22.88 137 GLY A CA 1
ATOM 1076 C C . GLY A 1 137 ? 29.745 13.139 0.930 1.00 22.82 137 GLY A C 1
ATOM 1077 O O . GLY A 1 137 ? 29.051 12.867 1.908 1.00 23.03 137 GLY A O 1
ATOM 1078 N N . GLN A 1 138 ? 30.563 14.190 0.910 1.00 22.21 138 GLN A N 1
ATOM 1079 C CA . GLN A 1 138 ? 30.698 15.057 2.081 1.00 21.54 138 GLN A CA 1
ATOM 1080 C C . GLN A 1 138 ? 29.434 15.889 2.343 1.00 21.41 138 GLN A C 1
ATOM 1081 O O . GLN A 1 138 ? 29.059 16.126 3.491 1.00 21.29 138 GLN A O 1
ATOM 1087 N N . GLN A 1 139 ? 28.790 16.353 1.276 1.00 20.92 139 GLN A N 1
ATOM 1088 C CA . GLN A 1 139 ? 27.548 17.111 1.411 1.00 20.88 139 GLN A CA 1
ATOM 1089 C C . GLN A 1 139 ? 26.418 16.265 2.003 1.00 19.18 139 GLN A C 1
ATOM 1090 O O . GLN A 1 139 ? 25.638 16.748 2.821 1.00 18.54 139 GLN A O 1
ATOM 1096 N N . GLN A 1 140 ? 26.353 15.014 1.575 1.00 18.58 140 GLN A N 1
ATOM 1097 C CA A GLN A 1 140 ? 25.415 14.025 2.111 0.00 18.22 140 GLN A CA 1
ATOM 1098 C CA B GLN A 1 140 ? 25.408 14.026 2.091 0.50 18.48 140 GLN A CA 1
ATOM 1099 C C . GLN A 1 140 ? 25.601 13.848 3.592 1.00 18.37 140 GLN A C 1
ATOM 1100 O O . GLN A 1 140 ? 24.614 13.727 4.324 1.00 18.14 140 GLN A O 1
ATOM 1111 N N . ARG A 1 141 ? 26.863 13.860 4.048 1.00 18.44 141 ARG A N 1
ATOM 1112 C CA . ARG A 1 141 ? 27.187 13.703 5.475 1.00 18.50 141 ARG A CA 1
ATOM 1113 C C . ARG A 1 141 ? 26.786 14.946 6.263 1.00 18.25 141 ARG A C 1
ATOM 1114 O O . ARG A 1 141 ? 26.361 14.838 7.415 1.00 18.04 141 ARG A O 1
ATOM 1122 N N . VAL A 1 142 ? 26.931 16.124 5.659 1.00 18.40 142 VAL A N 1
ATOM 1123 C CA . VAL A 1 142 ? 26.481 17.364 6.325 1.00 18.90 142 VAL A CA 1
ATOM 1124 C C . VAL A 1 142 ? 24.965 17.332 6.559 1.00 18.39 142 VAL A C 1
ATOM 1125 O O . VAL A 1 142 ? 24.499 17.641 7.647 1.00 18.80 142 VAL A O 1
ATOM 1129 N N . ALA A 1 143 ? 24.215 16.979 5.521 1.00 18.77 143 ALA A N 1
ATOM 1130 C CA . ALA A 1 143 ? 22.751 16.867 5.583 1.00 18.22 143 ALA A CA 1
ATOM 1131 C C . ALA A 1 143 ? 22.306 15.867 6.658 1.00 18.76 143 ALA A C 1
ATOM 1132 O O . ALA A 1 143 ? 21.377 16.141 7.419 1.00 18.64 143 ALA A O 1
ATOM 1134 N N . LEU A 1 144 ? 22.983 14.717 6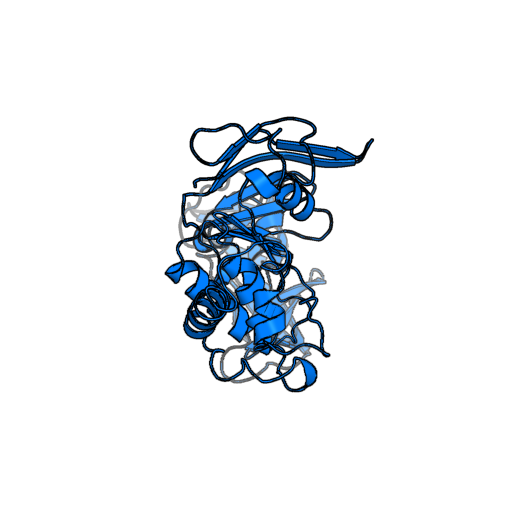.727 1.00 17.88 144 LEU A N 1
ATOM 1135 C CA . LEU A 1 144 ? 22.686 13.718 7.751 1.00 18.74 144 LEU A CA 1
ATOM 1136 C C . LEU A 1 144 ? 23.070 14.190 9.166 1.00 18.14 144 LEU A C 1
ATOM 1137 O O . LEU A 1 144 ? 22.286 14.015 10.102 1.00 16.59 144 LEU A O 1
ATOM 1142 N N . ALA A 1 145 ? 24.253 14.795 9.309 1.00 17.25 145 ALA A N 1
ATOM 1143 C CA . ALA A 1 145 ? 24.611 15.478 10.554 1.00 18.35 145 ALA A CA 1
ATOM 1144 C C . ALA A 1 145 ? 23.536 16.478 10.998 1.00 18.98 145 ALA A C 1
ATOM 1145 O O . ALA A 1 145 ? 23.163 16.511 12.168 1.00 18.94 145 ALA A O 1
ATOM 1147 N N . ARG A 1 146 ? 23.026 17.273 10.059 1.00 19.41 146 ARG A N 1
ATOM 1148 C CA . ARG A 1 146 ? 21.963 18.226 10.366 1.00 20.60 146 ARG A CA 1
ATOM 1149 C C . ARG A 1 146 ? 20.678 17.557 10.885 1.00 21.28 146 ARG A C 1
ATOM 1150 O O . ARG A 1 146 ? 20.043 18.072 11.812 1.00 21.97 146 ARG A O 1
ATOM 1158 N N . ALA A 1 147 ? 20.289 16.434 10.276 1.00 21.90 147 ALA A N 1
ATOM 1159 C CA . ALA A 1 147 ? 19.121 15.671 10.721 1.00 22.80 147 ALA A CA 1
ATOM 1160 C C . ALA A 1 147 ? 19.335 15.076 12.113 1.00 23.43 147 ALA A C 1
ATOM 1161 O O . ALA A 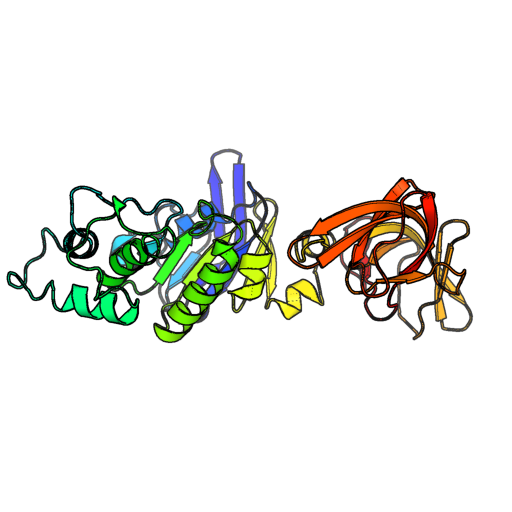1 147 ? 18.439 15.109 12.954 1.00 24.35 147 ALA A O 1
ATOM 1163 N N . LEU A 1 148 ? 20.535 14.559 12.357 1.00 23.70 148 LEU A N 1
ATOM 1164 C CA . LEU A 1 148 ? 20.842 13.858 13.605 1.00 24.63 148 LEU A CA 1
ATOM 1165 C C . LEU A 1 148 ? 21.025 14.750 14.815 1.00 25.02 148 LEU A C 1
ATOM 1166 O O . LEU A 1 148 ? 20.908 14.291 15.954 1.00 25.56 148 LEU A O 1
ATOM 1171 N N . VAL A 1 149 ? 21.323 16.016 14.570 1.00 25.38 149 VAL A N 1
ATOM 1172 C CA . VAL A 1 149 ? 21.582 16.973 15.646 1.00 26.65 149 VAL A CA 1
ATOM 1173 C C . VAL A 1 149 ? 20.286 17.301 16.433 1.00 26.82 149 VAL A C 1
ATOM 1174 O O . VAL A 1 149 ? 20.336 17.740 17.581 1.00 27.28 149 VAL A O 1
ATOM 1178 N N . LYS A 1 150 ? 19.136 17.063 15.816 1.00 26.60 150 LYS A N 1
ATOM 1179 C CA . LYS A 1 150 ? 17.860 17.218 16.501 1.00 27.21 150 LYS A CA 1
ATOM 1180 C C . LYS A 1 150 ? 17.518 16.013 17.369 1.00 27.28 150 LYS A C 1
ATOM 1181 O O . LYS A 1 150 ? 16.471 15.992 18.022 1.00 27.81 150 LYS A O 1
ATOM 1187 N N . GLN A 1 151 ? 18.404 15.018 17.360 1.00 26.88 151 GLN A N 1
ATOM 1188 C CA . GLN A 1 151 ? 18.246 13.758 18.098 1.00 26.79 151 GLN A CA 1
ATOM 1189 C C . GLN A 1 151 ? 16.906 13.057 17.807 1.00 25.31 151 GLN A C 1
ATOM 1190 O O . GLN A 1 151 ? 16.102 12.826 18.722 1.00 25.36 151 GLN A O 1
ATOM 1196 N N . PRO A 1 152 ? 16.673 12.695 16.531 1.00 23.52 152 PRO A N 1
ATOM 1197 C CA . PRO A 1 152 ? 15.461 11.955 16.216 1.00 22.29 152 PRO A CA 1
ATOM 1198 C C . PRO A 1 152 ? 15.535 10.548 16.814 1.00 21.55 152 PRO A C 1
ATOM 1199 O O . PRO A 1 152 ? 16.620 10.023 17.033 1.00 20.47 152 PRO A O 1
ATOM 1203 N N . LYS A 1 153 ? 14.372 9.973 17.093 1.00 21.00 153 LYS A N 1
ATOM 1204 C CA . LYS A 1 153 ? 14.241 8.601 17.572 1.00 19.97 153 LYS A CA 1
ATOM 1205 C C . LYS A 1 153 ? 13.978 7.665 16.396 1.00 19.17 153 LYS A C 1
ATOM 1206 O O . LYS A 1 153 ? 14.163 6.451 16.495 1.00 18.34 153 LYS A O 1
ATOM 1212 N N . VAL A 1 154 ? 13.514 8.247 15.295 1.00 17.35 154 VAL A N 1
ATOM 1213 C CA . VAL A 1 154 ? 13.214 7.507 14.080 1.00 16.86 154 VAL A CA 1
ATOM 1214 C C . VAL A 1 154 ? 13.783 8.296 12.893 1.00 16.58 154 VAL A C 1
ATOM 1215 O O . VAL A 1 154 ? 13.543 9.494 12.770 1.00 16.61 154 VAL A O 1
ATOM 1219 N N . LEU A 1 155 ? 14.528 7.620 12.023 1.00 16.23 155 LEU A N 1
ATOM 1220 C CA . LEU A 1 155 ? 15.051 8.247 10.810 1.00 15.86 155 LEU A CA 1
ATOM 1221 C C . LEU A 1 155 ? 14.231 7.786 9.609 1.00 15.35 155 LEU A C 1
ATOM 1222 O O . LEU A 1 155 ? 14.061 6.590 9.409 1.00 15.31 155 LEU A O 1
ATOM 1227 N N . LEU A 1 156 ? 13.738 8.720 8.797 1.00 14.21 156 LEU A N 1
ATOM 1228 C CA . LEU A 1 156 ? 12.980 8.323 7.590 1.00 14.69 156 LEU A CA 1
ATOM 1229 C C . LEU A 1 156 ? 13.691 8.804 6.335 1.00 14.64 156 LEU A C 1
ATOM 1230 O O . LEU A 1 156 ? 13.756 10.004 6.073 1.00 15.29 156 LEU A O 1
ATOM 1235 N N . PHE A 1 157 ? 14.257 7.874 5.579 1.00 14.65 157 PHE A N 1
ATOM 1236 C CA . PHE A 1 157 ? 15.023 8.232 4.392 1.00 14.44 157 PHE A CA 1
ATOM 1237 C C . PHE A 1 157 ? 14.135 8.111 3.171 1.00 14.81 157 PHE A C 1
ATOM 1238 O O . PHE A 1 157 ? 13.481 7.076 2.963 1.00 14.04 157 PHE A O 1
ATOM 1246 N N . ASP A 1 158 ? 14.139 9.155 2.346 1.00 15.40 158 ASP A N 1
ATOM 1247 C CA . ASP A 1 158 ? 13.433 9.120 1.074 1.00 16.60 158 ASP A CA 1
ATOM 1248 C C . ASP A 1 158 ? 14.411 9.292 -0.097 1.00 16.86 158 ASP A C 1
ATOM 1249 O O . ASP A 1 158 ? 14.850 10.409 -0.405 1.00 16.43 158 ASP A O 1
ATOM 1254 N N . GLU A 1 159 ? 14.762 8.170 -0.721 1.00 16.56 159 GLU A N 1
ATOM 1255 C CA . GLU A 1 159 ? 15.685 8.145 -1.856 1.00 17.71 159 GLU A CA 1
ATOM 1256 C C . GLU A 1 159 ? 16.907 9.081 -1.658 1.00 17.24 159 GLU A C 1
ATOM 1257 O O . GLU A 1 159 ? 17.218 9.887 -2.516 1.00 17.18 159 GLU A O 1
ATOM 1263 N N . PRO A 1 160 ? 17.596 8.986 -0.509 1.00 17.25 160 PRO A N 1
ATOM 1264 C CA . PRO A 1 160 ? 18.594 10.010 -0.202 1.00 18.42 160 PRO A CA 1
ATOM 1265 C C . PRO A 1 160 ? 19.879 9.966 -1.048 1.00 19.57 160 PRO A C 1
ATOM 1266 O O . PRO A 1 160 ? 20.654 10.911 -0.994 1.00 20.18 160 PRO A O 1
ATOM 1270 N N . LEU A 1 161 ? 20.064 8.908 -1.842 1.00 20.69 161 LEU A N 1
ATOM 1271 C CA . LEU A 1 161 ? 21.264 8.739 -2.677 1.00 21.97 161 LEU A CA 1
ATOM 1272 C C . LEU A 1 161 ? 21.013 8.949 -4.170 1.00 23.56 161 LEU A C 1
ATOM 1273 O O . LEU A 1 161 ? 21.956 8.908 -4.972 1.00 24.45 161 LEU A O 1
ATOM 1278 N N . SER A 1 162 ? 19.760 9.205 -4.539 1.00 24.87 162 SER A N 1
ATOM 1279 C CA . SER A 1 162 ? 19.341 9.211 -5.948 1.00 26.51 162 SER A CA 1
ATOM 1280 C C . SER A 1 162 ? 19.967 10.303 -6.827 1.00 27.17 162 SER A C 1
ATOM 1281 O O . SER A 1 162 ? 20.086 10.123 -8.037 1.00 27.56 162 SER A O 1
ATOM 1284 N N . ASN A 1 163 ? 20.332 11.434 -6.234 1.00 28.06 163 ASN A N 1
ATOM 1285 C CA A ASN A 1 163 ? 20.960 12.446 -7.142 0.00 31.60 163 ASN A CA 1
ATOM 1286 C CA B ASN A 1 163 ? 21.013 12.501 -6.981 0.50 29.13 163 ASN A CA 1
ATOM 1287 C C . ASN A 1 163 ? 22.517 12.271 -7.108 1.00 30.38 163 ASN A C 1
ATOM 1288 O O . ASN A 1 163 ? 23.210 12.967 -7.873 1.00 31.02 163 ASN A O 1
ATOM 1297 N N . LEU A 1 164 ? 23.014 11.298 -6.352 1.00 31.09 164 LEU A N 1
ATOM 1298 C CA . LEU A 1 164 ? 24.428 10.968 -6.329 1.00 31.66 164 LEU A CA 1
ATOM 1299 C C . LEU A 1 164 ? 24.792 10.188 -7.572 1.00 31.69 164 LEU A C 1
ATOM 1300 O O . LEU A 1 164 ? 24.050 9.322 -8.020 1.00 32.19 164 LEU A O 1
ATOM 1305 N N . ASP A 1 165 ? 25.960 10.487 -8.120 1.00 32.65 165 ASP A N 1
ATOM 1306 C CA A ASP A 1 165 ? 26.365 9.689 -9.260 0.00 34.27 165 ASP A CA 1
ATOM 1307 C CA B ASP A 1 165 ? 26.528 9.715 -9.217 0.50 32.41 165 ASP A CA 1
ATOM 1308 C C . ASP A 1 165 ? 26.555 8.220 -8.880 1.00 32.83 165 ASP A C 1
ATOM 1309 O O . ASP A 1 165 ? 26.835 7.831 -7.740 1.00 33.03 165 ASP A O 1
ATOM 1318 N N . ALA A 1 166 ? 26.276 7.391 -9.881 1.00 33.00 166 ALA A N 1
ATOM 1319 C CA . ALA A 1 166 ? 26.217 5.927 -9.753 1.00 33.17 166 ALA A CA 1
ATOM 1320 C C . ALA A 1 166 ? 27.367 5.191 -9.027 1.00 33.20 166 ALA A C 1
ATOM 1321 O O . ALA A 1 166 ? 27.126 4.262 -8.258 1.00 33.89 166 ALA A O 1
ATOM 1323 N N . ASN A 1 167 ? 28.615 5.562 -9.298 1.00 33.35 167 ASN A N 1
ATOM 1324 C CA . ASN A 1 167 ? 29.775 4.950 -8.606 1.00 32.59 167 ASN A CA 1
ATOM 1325 C C . ASN A 1 167 ? 29.766 5.230 -7.098 1.00 31.25 167 ASN A C 1
ATOM 1326 O O . ASN A 1 167 ? 30.072 4.343 -6.258 1.00 31.30 167 ASN A O 1
ATOM 1331 N N . LEU A 1 168 ? 29.380 6.462 -6.772 1.00 28.89 168 LEU A N 1
ATOM 1332 C CA . LEU A 1 168 ? 29.317 6.943 -5.398 1.00 26.87 168 LEU A CA 1
ATOM 1333 C C . LEU A 1 168 ? 28.212 6.271 -4.587 1.00 26.03 168 LEU A C 1
ATOM 1334 O O . LEU A 1 168 ? 28.339 6.129 -3.376 1.00 23.79 168 LEU A O 1
ATOM 1339 N N . ARG A 1 169 ? 27.146 5.846 -5.264 1.00 26.13 169 ARG A N 1
ATOM 1340 C CA . ARG A 1 169 ? 26.018 5.217 -4.591 1.00 26.70 169 ARG A CA 1
ATOM 1341 C C . ARG A 1 169 ? 26.457 3.931 -3.882 1.00 26.28 169 ARG A C 1
ATOM 1342 O O . ARG A 1 169 ? 26.001 3.666 -2.786 1.00 25.60 169 ARG A O 1
ATOM 1350 N N . MET A 1 170 ? 27.377 3.170 -4.480 1.00 26.09 170 MET A N 1
ATOM 1351 C CA . MET A 1 170 ? 27.879 1.944 -3.857 1.00 27.95 170 MET A CA 1
ATOM 1352 C C . MET A 1 170 ? 28.596 2.255 -2.540 1.00 25.68 170 MET A C 1
ATOM 1353 O O . MET A 1 170 ? 28.331 1.640 -1.506 1.00 25.15 170 MET A O 1
ATOM 1358 N N . ILE A 1 171 ? 29.479 3.246 -2.590 1.00 23.74 171 ILE A N 1
ATOM 1359 C CA . ILE A 1 171 ? 30.210 3.716 -1.419 1.00 22.12 171 ILE A CA 1
ATOM 1360 C C . ILE A 1 171 ? 29.262 4.276 -0.344 1.00 21.78 171 ILE A C 1
ATOM 1361 O O . ILE A 1 171 ? 29.406 3.971 0.846 1.00 21.44 171 ILE A O 1
ATOM 1366 N N . MET A 1 172 ? 28.291 5.081 -0.769 1.00 20.25 172 MET A N 1
ATOM 1367 C CA . MET A 1 172 ? 27.463 5.819 0.181 1.00 19.98 172 MET A CA 1
ATOM 1368 C C . MET A 1 172 ? 26.403 4.957 0.858 1.00 19.51 172 MET A C 1
ATOM 1369 O O . MET A 1 172 ? 26.043 5.215 2.005 1.00 19.18 172 MET A O 1
ATOM 1374 N N . ARG A 1 173 ? 25.910 3.933 0.168 1.00 19.08 173 ARG A N 1
ATOM 1375 C CA . ARG A 1 173 ? 24.983 3.021 0.835 0.50 19.39 173 ARG A CA 1
ATOM 1376 C C . ARG A 1 173 ? 25.614 2.122 1.898 1.00 18.69 173 ARG A C 1
ATOM 1377 O O . ARG A 1 173 ? 24.948 1.804 2.894 1.00 18.24 173 ARG A O 1
ATOM 1385 N N . ALA A 1 174 ? 26.887 1.737 1.713 1.00 17.95 174 ALA A N 1
ATOM 1386 C CA . ALA A 1 174 ? 27.628 1.026 2.757 1.00 17.57 174 ALA A CA 1
ATOM 1387 C C . ALA A 1 174 ? 27.819 1.955 3.936 1.00 17.21 174 ALA A C 1
ATOM 1388 O O . ALA A 1 174 ? 27.666 1.558 5.090 1.00 16.68 174 ALA A O 1
ATOM 1390 N N . GLU A 1 175 ? 28.098 3.220 3.639 1.00 16.74 175 GLU A N 1
ATOM 1391 C CA . GLU A 1 175 ? 28.282 4.228 4.683 1.00 16.91 175 GLU A CA 1
ATOM 1392 C C . GLU A 1 175 ? 27.052 4.468 5.552 1.00 16.29 175 GLU A C 1
ATOM 1393 O O . GLU A 1 175 ? 27.154 4.537 6.784 1.00 16.12 175 GLU A O 1
ATOM 1399 N N . ILE A 1 176 ? 25.896 4.641 4.913 1.00 15.63 176 ILE A N 1
ATOM 1400 C CA . ILE A 1 176 ? 24.671 4.875 5.665 1.00 15.71 176 ILE A CA 1
ATOM 1401 C C . ILE A 1 176 ? 24.320 3.607 6.450 1.00 15.69 176 ILE A C 1
ATOM 1402 O O . ILE A 1 176 ? 23.879 3.692 7.582 1.00 16.32 176 ILE A O 1
ATOM 1407 N N . LYS A 1 177 ? 24.558 2.441 5.853 1.00 15.67 177 LYS A N 1
ATOM 1408 C CA . LYS A 1 177 ? 24.324 1.172 6.539 1.00 16.94 177 LYS A CA 1
ATOM 1409 C C . LYS A 1 177 ? 25.129 1.102 7.861 1.00 16.87 177 LYS A C 1
ATOM 1410 O O . LYS A 1 177 ? 24.571 0.830 8.927 1.00 16.49 177 LYS A O 1
ATOM 1416 N N . HIS A 1 178 ? 26.429 1.370 7.781 1.00 17.34 178 HIS A N 1
ATOM 1417 C CA . HIS A 1 178 ? 27.303 1.287 8.960 1.00 18.15 178 HIS A CA 1
ATOM 1418 C C . HIS A 1 178 ? 26.962 2.345 10.000 1.00 17.54 178 HIS A C 1
ATOM 1419 O O . HIS A 1 178 ? 26.943 2.048 11.191 1.00 17.01 178 HIS A O 1
ATOM 1426 N N . LEU A 1 179 ? 26.665 3.563 9.540 1.00 16.80 179 LEU A N 1
ATOM 1427 C CA . LEU A 1 179 ? 26.221 4.634 10.424 1.00 17.11 179 LEU A CA 1
ATOM 1428 C C . LEU A 1 179 ? 24.967 4.258 11.207 1.00 16.76 179 LEU A C 1
ATOM 1429 O O . LEU A 1 179 ? 24.948 4.389 12.435 1.00 16.21 179 LEU A O 1
ATOM 1434 N N . GLN A 1 180 ? 23.935 3.779 10.502 1.00 16.48 180 GLN A N 1
ATOM 1435 C CA . GLN A 1 180 ? 22.683 3.362 11.152 1.00 17.17 180 GLN A CA 1
ATOM 1436 C C . GLN A 1 180 ? 22.929 2.252 12.184 1.00 17.66 180 GLN A C 1
ATOM 1437 O O . GLN A 1 180 ? 22.367 2.310 13.275 1.00 17.01 180 GLN A O 1
ATOM 1443 N N . GLN A 1 181 ? 23.760 1.263 11.822 1.00 18.51 181 GLN A N 1
ATOM 1444 C CA . GLN A 1 181 ? 24.196 0.198 12.741 1.00 20.99 181 GLN A CA 1
ATOM 1445 C C . GLN A 1 181 ? 24.695 0.803 14.052 1.00 20.26 181 GLN A C 1
ATOM 1446 O O . GLN A 1 181 ? 24.260 0.416 15.132 1.00 19.84 181 GLN A O 1
ATOM 1452 N N . GLU A 1 182 ? 25.581 1.786 13.938 1.00 21.01 182 GLU A N 1
ATOM 1453 C CA . GLU A 1 182 ? 26.238 2.417 15.097 1.00 21.51 182 GLU A CA 1
ATOM 1454 C C . GLU A 1 182 ? 25.367 3.349 15.939 1.00 20.67 182 GLU A C 1
ATOM 1455 O O . GLU A 1 182 ? 25.547 3.445 17.151 1.00 20.10 182 GLU A O 1
ATOM 1461 N N . LEU A 1 183 ? 24.459 4.073 15.295 1.00 19.80 183 LEU A N 1
ATOM 1462 C CA . LEU A 1 183 ? 23.580 4.968 16.030 1.00 19.85 183 LEU A CA 1
ATOM 1463 C C . LEU A 1 183 ? 22.431 4.198 16.677 1.00 19.59 183 LEU A C 1
ATOM 1464 O O . LEU A 1 183 ? 21.860 4.644 17.674 1.00 20.66 183 LEU A O 1
ATOM 1469 N N . GLY A 1 184 ? 22.087 3.048 16.101 1.00 18.87 184 GLY A N 1
ATOM 1470 C CA . GLY A 1 184 ? 21.003 2.220 16.636 1.00 18.55 184 GLY A CA 1
ATOM 1471 C C . GLY A 1 184 ? 19.621 2.862 16.596 1.00 17.98 184 GLY A C 1
ATOM 1472 O O . GLY A 1 184 ? 18.751 2.489 17.383 1.00 18.34 184 GLY A O 1
ATOM 1473 N N . ILE A 1 185 ? 19.433 3.846 15.709 1.00 17.77 185 ILE A N 1
ATOM 1474 C CA . ILE A 1 185 ? 18.141 4.554 15.546 1.00 16.96 185 ILE A CA 1
ATOM 1475 C C . ILE A 1 185 ? 17.299 3.827 14.499 1.00 16.67 185 ILE A C 1
ATOM 1476 O O . ILE A 1 185 ? 17.746 3.638 13.359 1.00 16.74 185 ILE A O 1
ATOM 1481 N N . THR A 1 186 ? 16.091 3.419 14.894 1.00 15.81 186 THR A N 1
ATOM 1482 C CA . THR A 1 186 ? 15.102 2.836 13.985 1.00 14.96 186 THR A CA 1
ATOM 1483 C C . THR A 1 186 ? 15.021 3.638 12.691 1.00 14.15 186 THR A C 1
ATOM 1484 O O . THR A 1 186 ? 14.859 4.873 12.721 1.00 13.27 186 THR A O 1
ATOM 1488 N N . SER A 1 187 ? 15.165 2.935 11.565 1.00 13.25 187 SER A N 1
ATOM 1489 C CA . SER A 1 187 ? 15.250 3.582 10.259 1.00 13.14 187 SER A CA 1
ATOM 1490 C C . SER A 1 187 ? 14.405 2.892 9.206 1.00 12.90 187 SER A C 1
ATOM 1491 O O . SER A 1 187 ? 14.479 1.683 9.040 1.00 13.19 187 SER A O 1
ATOM 1494 N N . VAL A 1 188 ? 13.608 3.684 8.490 1.00 12.90 188 VAL A N 1
ATOM 1495 C CA . VAL A 1 188 ? 12.823 3.193 7.355 1.00 12.82 188 VAL A CA 1
ATOM 1496 C C . VAL A 1 188 ? 13.259 3.968 6.088 1.00 12.87 188 VAL A C 1
ATOM 1497 O O . VAL A 1 188 ? 13.372 5.195 6.119 1.00 12.56 188 VAL A O 1
ATOM 1501 N N . TYR A 1 189 ? 13.501 3.245 4.997 1.00 12.96 189 TYR A N 1
ATOM 1502 C CA . TYR A 1 189 ? 14.250 3.771 3.836 1.00 13.18 189 TYR A CA 1
ATOM 1503 C C . TYR A 1 189 ? 13.503 3.465 2.545 1.00 13.28 189 TYR A C 1
ATOM 1504 O O . TYR A 1 189 ? 13.342 2.295 2.176 1.00 13.90 189 TYR A O 1
ATOM 1513 N N . VAL A 1 190 ? 13.045 4.517 1.869 1.00 13.08 190 VAL A N 1
ATOM 1514 C CA . VAL A 1 190 ? 12.290 4.410 0.618 1.00 13.85 190 VAL A CA 1
ATOM 1515 C C . VAL A 1 190 ? 13.206 4.441 -0.597 1.00 13.92 190 VAL A C 1
ATOM 1516 O O . VAL A 1 190 ? 13.986 5.379 -0.783 1.00 13.92 190 VAL A O 1
ATOM 1520 N N . THR A 1 191 ? 13.115 3.403 -1.418 1.00 13.63 191 THR A N 1
ATOM 1521 C CA . THR A 1 191 ? 13.935 3.333 -2.618 1.00 14.36 191 THR A CA 1
ATOM 1522 C C . THR A 1 191 ? 13.258 2.520 -3.710 1.00 13.83 191 THR A C 1
ATOM 1523 O O . THR A 1 191 ? 12.566 1.550 -3.416 1.00 12.39 191 THR A O 1
ATOM 1527 N N . HIS A 1 192 ? 13.453 2.948 -4.957 1.00 14.54 192 HIS A N 1
ATOM 1528 C CA . HIS A 1 192 ? 13.039 2.179 -6.135 1.00 16.14 192 HIS A CA 1
ATOM 1529 C C . HIS A 1 192 ? 14.163 1.262 -6.593 1.00 15.76 192 HIS A C 1
ATOM 1530 O O . HIS A 1 192 ? 13.972 0.473 -7.515 1.00 16.45 192 HIS A O 1
ATOM 1537 N N . ASP A 1 193 ? 15.336 1.368 -5.963 1.00 15.64 193 ASP A N 1
ATOM 1538 C CA . ASP A 1 193 ? 16.514 0.577 -6.366 1.00 15.66 193 ASP A CA 1
ATOM 1539 C C . ASP A 1 193 ? 16.719 -0.670 -5.503 1.00 15.04 193 ASP A C 1
ATOM 1540 O O . ASP A 1 193 ? 17.065 -0.575 -4.329 1.00 14.61 193 ASP A O 1
ATOM 1545 N N . GLN A 1 194 ? 16.506 -1.844 -6.093 1.00 14.69 194 GLN A N 1
ATOM 1546 C CA . GLN A 1 194 ? 16.693 -3.093 -5.362 1.00 15.51 194 GLN A CA 1
ATOM 1547 C C . GLN A 1 194 ? 18.097 -3.278 -4.763 1.00 15.27 194 GLN A C 1
ATOM 1548 O O . GLN A 1 194 ? 18.214 -3.865 -3.700 1.00 14.90 194 GLN A O 1
ATOM 1554 N N . ALA A 1 195 ? 19.153 -2.788 -5.434 1.00 15.93 195 ALA A N 1
ATOM 1555 C CA . ALA A 1 195 ? 20.533 -3.015 -4.941 1.00 16.38 195 ALA A CA 1
ATOM 1556 C C . ALA A 1 195 ? 20.696 -2.308 -3.609 1.00 16.77 195 ALA A C 1
ATOM 1557 O O . ALA A 1 195 ? 21.299 -2.826 -2.659 1.00 17.48 195 ALA A O 1
ATOM 1559 N N . GLU A 1 196 ? 20.111 -1.124 -3.534 1.00 17.38 196 GLU A N 1
ATOM 1560 C CA . GLU A 1 196 ? 20.114 -0.329 -2.318 1.00 18.56 196 GLU A CA 1
ATOM 1561 C C . GLU A 1 196 ? 19.381 -1.015 -1.156 1.00 17.90 196 GLU A C 1
ATOM 1562 O O . GLU A 1 196 ? 19.934 -1.171 -0.078 1.00 18.33 196 GLU A O 1
ATOM 1568 N N . ALA A 1 197 ? 18.142 -1.451 -1.372 1.00 17.79 197 ALA A N 1
ATOM 1569 C CA . ALA A 1 197 ? 17.437 -2.236 -0.342 1.00 17.29 197 ALA A CA 1
ATOM 1570 C C . ALA A 1 197 ? 18.195 -3.528 0.024 1.00 17.38 197 ALA A C 1
ATOM 1571 O O . ALA A 1 197 ? 18.310 -3.873 1.198 1.00 17.35 197 ALA A O 1
ATOM 1573 N N . MET A 1 198 ? 18.713 -4.240 -0.982 1.00 17.38 198 MET A N 1
ATOM 1574 C CA . MET A 1 198 ? 19.334 -5.551 -0.751 1.00 17.70 198 MET A CA 1
ATOM 1575 C C . MET A 1 198 ? 20.601 -5.483 0.107 1.00 17.66 198 MET A C 1
ATOM 1576 O O . MET A 1 198 ? 20.837 -6.337 0.964 1.00 18.20 198 MET A O 1
ATOM 1581 N N . THR A 1 199 ? 21.390 -4.445 -0.102 1.00 17.65 199 THR A N 1
ATOM 1582 C CA . THR A 1 199 ? 22.673 -4.289 0.593 1.00 17.73 199 THR A CA 1
ATOM 1583 C C . THR A 1 199 ? 22.616 -3.512 1.914 1.00 17.62 199 THR A C 1
ATOM 1584 O O . THR A 1 199 ? 23.551 -3.578 2.698 1.00 18.52 199 THR A O 1
ATOM 1588 N N . MET A 1 200 ? 21.530 -2.784 2.178 1.00 17.12 200 MET A N 1
ATOM 1589 C CA . MET A 1 200 ? 21.445 -1.940 3.389 1.00 16.46 200 MET A CA 1
ATOM 1590 C C . MET A 1 200 ? 20.508 -2.469 4.487 1.00 16.34 200 MET A C 1
ATOM 1591 O O . MET A 1 200 ? 20.784 -2.321 5.676 1.00 15.97 200 MET A O 1
ATOM 1596 N N . ALA A 1 201 ? 19.391 -3.060 4.093 1.00 16.01 201 ALA A N 1
ATOM 1597 C CA . ALA A 1 201 ? 18.290 -3.302 5.046 1.00 16.06 201 ALA A CA 1
ATOM 1598 C C . ALA A 1 201 ? 18.381 -4.657 5.737 1.00 16.23 201 ALA A C 1
ATOM 1599 O O . ALA A 1 201 ? 18.918 -5.614 5.170 1.00 16.61 201 ALA A O 1
ATOM 1601 N N . SER A 1 202 ? 17.852 -4.715 6.959 1.00 15.67 202 SER A N 1
ATOM 1602 C CA . SER A 1 202 ? 17.609 -5.966 7.684 1.00 15.43 202 SER A CA 1
ATOM 1603 C C . SER A 1 202 ? 16.435 -6.738 7.059 1.00 15.19 202 SER A C 1
ATOM 1604 O O . SER A 1 202 ? 16.526 -7.956 6.813 1.00 13.89 202 SER A O 1
ATOM 1607 N N . ARG A 1 203 ? 15.338 -6.018 6.812 1.00 14.24 203 ARG A N 1
ATOM 1608 C CA . ARG A 1 203 ? 14.175 -6.561 6.131 1.00 14.01 203 ARG A CA 1
ATOM 1609 C C . ARG A 1 203 ? 13.673 -5.572 5.088 1.00 14.18 203 ARG A C 1
ATOM 1610 O O . ARG A 1 203 ? 13.819 -4.373 5.252 1.00 14.69 203 ARG A O 1
ATOM 1618 N N . ILE A 1 204 ? 13.103 -6.092 4.007 1.00 14.23 204 ILE A N 1
ATOM 1619 C CA . ILE A 1 204 ? 12.636 -5.287 2.900 1.00 14.41 204 ILE A CA 1
ATOM 1620 C C . ILE A 1 204 ? 11.151 -5.553 2.719 1.00 14.08 204 ILE A C 1
ATOM 1621 O O . ILE A 1 204 ? 10.748 -6.701 2.578 1.00 14.55 204 ILE A O 1
ATOM 1626 N N . ALA A 1 205 ? 10.349 -4.484 2.743 1.00 13.80 205 ALA A N 1
ATOM 1627 C CA . ALA A 1 205 ? 8.918 -4.530 2.411 1.00 12.58 205 ALA A CA 1
ATOM 1628 C C . ALA A 1 205 ? 8.761 -4.223 0.938 1.00 12.58 205 ALA A C 1
ATOM 1629 O O . ALA A 1 205 ? 9.072 -3.114 0.488 1.00 12.47 205 ALA A O 1
ATOM 1631 N N . VAL A 1 206 ? 8.313 -5.209 0.165 1.00 12.44 206 VAL A N 1
ATOM 1632 C CA . VAL A 1 206 ? 8.281 -5.053 -1.287 1.00 11.98 206 VAL A CA 1
ATOM 1633 C C . VAL A 1 206 ? 6.851 -4.680 -1.653 1.00 13.40 206 VAL A C 1
ATOM 1634 O O . VAL A 1 206 ? 5.916 -5.454 -1.389 1.00 12.68 206 VAL A O 1
ATOM 1638 N N . PHE A 1 207 ? 6.698 -3.490 -2.237 1.00 13.52 207 PHE A N 1
ATOM 1639 C CA . PHE A 1 207 ? 5.399 -2.935 -2.592 1.00 14.82 207 PHE A CA 1
ATOM 1640 C C . PHE A 1 207 ? 5.103 -3.061 -4.070 1.00 15.49 207 PHE A C 1
ATOM 1641 O O . PHE A 1 207 ? 5.997 -2.964 -4.902 1.00 15.76 207 PHE A O 1
ATOM 1649 N N . AS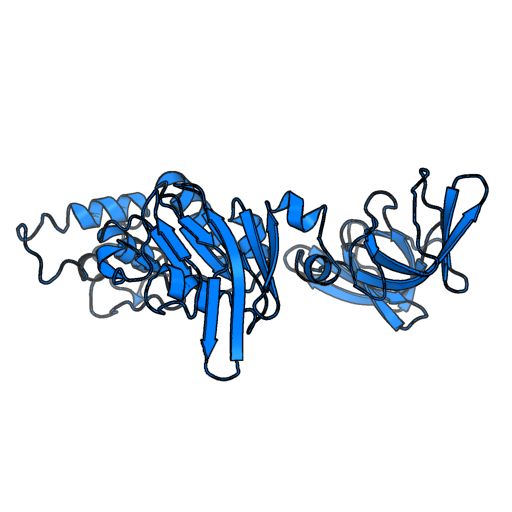N A 1 208 ? 3.823 -3.219 -4.391 1.00 16.20 208 ASN A N 1
ATOM 1650 C CA . ASN A 1 208 ? 3.359 -3.171 -5.763 1.00 17.53 208 ASN A CA 1
ATOM 1651 C C . ASN A 1 208 ? 1.913 -2.697 -5.743 1.00 17.89 208 ASN A C 1
ATOM 1652 O O . ASN A 1 208 ? 1.053 -3.334 -5.133 1.00 17.46 208 ASN A O 1
ATOM 1657 N N . GLN A 1 209 ? 1.669 -1.564 -6.390 1.00 18.67 209 GLN A N 1
ATOM 1658 C CA . GLN A 1 209 ? 0.324 -1.028 -6.599 1.00 19.88 209 GLN A CA 1
ATOM 1659 C C . GLN A 1 209 ? -0.486 -0.896 -5.314 1.00 19.35 209 GLN A C 1
ATOM 1660 O O . GLN A 1 209 ? -1.669 -1.241 -5.269 1.00 19.50 209 GLN A O 1
ATOM 1666 N N . GLY A 1 210 ? 0.182 -0.429 -4.265 1.00 18.52 210 GLY A N 1
ATOM 1667 C CA . GLY A 1 210 ? -0.459 -0.156 -2.993 1.00 17.51 210 GLY A CA 1
ATOM 1668 C C . GLY A 1 210 ? -0.579 -1.321 -2.041 1.00 17.18 210 GLY A C 1
ATOM 1669 O O . GLY A 1 210 ? -1.172 -1.178 -0.972 1.00 16.79 210 GLY A O 1
ATOM 1670 N N . LYS A 1 211 ? -0.056 -2.479 -2.441 1.00 16.58 211 LYS A N 1
ATOM 1671 C CA . LYS A 1 211 ? -0.081 -3.670 -1.603 1.00 16.85 211 LYS A CA 1
ATOM 1672 C C . LYS A 1 211 ? 1.332 -4.037 -1.129 1.00 16.43 211 LYS A C 1
ATOM 1673 O O . LYS A 1 211 ? 2.300 -3.854 -1.862 1.00 16.55 211 LYS A O 1
ATOM 1679 N N . LEU A 1 212 ? 1.439 -4.534 0.099 1.00 16.05 212 LEU A N 1
ATOM 1680 C CA . LEU A 1 212 ? 2.661 -5.178 0.556 1.00 16.45 212 LEU A CA 1
ATOM 1681 C C . LEU A 1 212 ? 2.690 -6.634 0.065 1.00 16.25 212 LEU A C 1
ATOM 1682 O O . LEU A 1 212 ? 2.018 -7.507 0.635 1.00 16.67 212 LEU A O 1
ATOM 1687 N N . VAL A 1 213 ? 3.470 -6.878 -0.985 1.00 15.41 213 VAL A N 1
ATOM 1688 C CA . VAL A 1 213 ? 3.580 -8.206 -1.611 1.00 15.40 213 VAL A CA 1
ATOM 1689 C C . VAL A 1 213 ? 4.351 -9.220 -0.743 1.00 15.61 213 VAL A C 1
ATOM 1690 O O . VAL A 1 213 ? 3.941 -10.377 -0.575 1.00 15.27 213 VAL A O 1
ATOM 1694 N N . GLN A 1 214 ? 5.473 -8.781 -0.188 1.00 15.06 214 GLN A N 1
ATOM 1695 C CA . GLN A 1 214 ? 6.308 -9.660 0.611 1.00 14.58 214 GLN A CA 1
ATOM 1696 C C . GLN A 1 214 ? 7.151 -8.797 1.531 1.00 13.88 214 GLN A C 1
ATOM 1697 O O . GLN A 1 214 ? 7.561 -7.719 1.158 1.00 13.83 214 GLN A O 1
ATOM 1703 N N . TYR A 1 215 ? 7.372 -9.271 2.746 1.00 14.16 215 TYR A N 1
ATOM 1704 C CA . TYR A 1 215 ? 8.180 -8.579 3.732 1.00 14.24 215 TYR A CA 1
ATOM 1705 C C . TYR A 1 215 ? 9.197 -9.580 4.264 1.00 14.92 215 TYR A C 1
ATOM 1706 O O . TYR A 1 215 ? 8.817 -10.534 4.925 1.00 15.67 215 TYR A O 1
ATOM 1715 N N . GLY A 1 216 ? 10.480 -9.375 3.988 1.00 15.42 216 GLY A N 1
ATOM 1716 C CA . GLY A 1 216 ? 11.473 -10.330 4.485 1.00 16.28 216 GLY A CA 1
ATOM 1717 C C . GLY A 1 216 ? 12.893 -9.843 4.367 1.00 16.81 216 GLY A C 1
ATOM 1718 O O . GLY A 1 216 ? 13.128 -8.728 3.896 1.00 16.80 216 GLY A O 1
ATOM 1719 N N . THR A 1 217 ? 13.840 -10.676 4.810 1.00 16.69 217 THR A N 1
ATOM 1720 C CA . THR A 1 217 ? 15.261 -10.365 4.692 1.00 16.82 217 THR A CA 1
ATOM 1721 C C . THR A 1 217 ? 15.674 -10.406 3.220 1.00 16.62 217 THR A C 1
ATOM 1722 O O . THR A 1 217 ? 14.968 -11.010 2.395 1.00 16.68 217 THR A O 1
ATOM 1726 N N . PRO A 1 218 ? 16.824 -9.780 2.881 1.00 17.01 218 PRO A N 1
ATOM 1727 C CA . PRO A 1 218 ? 17.347 -9.876 1.527 1.00 16.42 218 PRO A CA 1
ATOM 1728 C C . PRO A 1 218 ? 17.434 -11.309 0.998 1.00 16.63 218 PRO A C 1
ATOM 1729 O O . PRO A 1 218 ? 17.054 -11.544 -0.144 1.00 16.32 218 PRO A O 1
ATOM 1733 N N . ASP A 1 219 ? 17.910 -12.249 1.822 1.00 17.13 219 ASP A N 1
ATOM 1734 C CA . ASP A 1 219 ? 17.964 -13.672 1.458 1.00 18.01 219 ASP A CA 1
ATOM 1735 C C . ASP A 1 219 ? 16.574 -14.236 1.136 1.00 17.28 219 ASP A C 1
ATOM 1736 O O . ASP A 1 219 ? 16.406 -14.944 0.147 1.00 17.24 219 ASP A O 1
ATOM 1741 N N . GLU A 1 220 ? 15.594 -13.904 1.970 1.00 17.49 220 GLU A N 1
ATOM 1742 C CA . GLU A 1 220 ? 14.224 -14.405 1.811 1.00 18.03 220 GLU A CA 1
ATOM 1743 C C . GLU A 1 220 ? 13.562 -13.930 0.522 1.00 17.40 220 GLU A C 1
ATOM 1744 O O . GLU A 1 220 ? 13.061 -14.738 -0.242 1.00 17.62 220 GLU A O 1
ATOM 1750 N N . VAL A 1 221 ? 13.591 -12.625 0.266 1.00 17.34 221 VAL A N 1
ATOM 1751 C CA . VAL A 1 221 ? 12.964 -12.079 -0.940 1.00 16.47 221 VAL A CA 1
ATOM 1752 C C . VAL A 1 221 ? 13.689 -12.521 -2.218 1.00 16.68 221 VAL A C 1
ATOM 1753 O O . VAL A 1 221 ? 13.094 -12.595 -3.303 1.00 15.91 221 VAL A O 1
ATOM 1757 N N . TYR A 1 222 ? 14.969 -12.838 -2.073 1.00 16.51 222 TYR A N 1
ATOM 1758 C CA . TYR A 1 222 ? 15.768 -13.307 -3.188 1.00 17.52 222 TYR A CA 1
ATOM 1759 C C . TYR A 1 222 ? 15.573 -14.811 -3.414 1.00 17.17 222 TYR A C 1
ATOM 1760 O O . TYR A 1 222 ? 15.223 -15.220 -4.512 1.00 17.14 222 TYR A O 1
ATOM 1769 N N . ASP A 1 223 ? 15.797 -15.612 -2.367 1.00 17.72 223 ASP A N 1
ATOM 1770 C CA . ASP A 1 223 ? 15.684 -17.080 -2.440 1.00 18.24 223 ASP A CA 1
ATOM 1771 C C . ASP A 1 223 ? 14.247 -17.554 -2.671 1.00 18.29 223 ASP A C 1
ATOM 1772 O O . ASP A 1 223 ? 14.018 -18.529 -3.386 1.00 17.53 223 ASP A O 1
ATOM 1777 N N . SER A 1 224 ? 13.290 -16.898 -2.003 1.00 18.16 224 SER A N 1
ATOM 1778 C CA . SER A 1 224 ? 11.901 -17.346 -2.025 1.00 18.73 224 SER A CA 1
ATOM 1779 C C . SER A 1 224 ? 10.982 -16.201 -2.400 1.00 18.63 224 SER A C 1
ATOM 1780 O O . SER A 1 224 ? 10.228 -15.733 -1.539 1.00 19.22 224 SER A O 1
ATOM 1783 N N . PRO A 1 225 ? 11.020 -15.752 -3.667 1.00 18.05 225 PRO A N 1
ATOM 1784 C CA . PRO A 1 225 ? 10.094 -14.688 -4.044 1.00 18.76 225 PRO A CA 1
ATOM 1785 C C . PRO A 1 225 ? 8.657 -15.209 -3.984 1.00 18.72 225 PRO A C 1
ATOM 1786 O O . PRO A 1 225 ? 8.403 -16.356 -4.351 1.00 19.05 225 PRO A O 1
ATOM 1790 N N . LYS A 1 226 ? 7.739 -14.384 -3.493 1.00 19.24 226 LYS A N 1
ATOM 1791 C CA . LYS A 1 226 ? 6.343 -14.791 -3.330 1.00 19.24 226 LYS A CA 1
ATOM 1792 C C . LYS A 1 226 ? 5.693 -15.096 -4.682 1.00 18.94 226 LYS A C 1
ATOM 1793 O O . LYS A 1 226 ? 4.878 -16.017 -4.812 1.00 18.72 226 LYS A O 1
ATOM 1799 N N . ASN A 1 227 ? 6.068 -14.313 -5.688 1.00 18.52 227 ASN A N 1
ATOM 1800 C CA . ASN A 1 227 ? 5.460 -14.401 -7.006 1.00 19.00 227 ASN A CA 1
ATOM 1801 C C . ASN A 1 227 ? 6.413 -13.884 -8.065 1.00 18.80 227 ASN A C 1
ATOM 1802 O O . ASN A 1 227 ? 7.519 -13.457 -7.736 1.00 18.97 227 ASN A O 1
ATOM 1807 N N . MET A 1 228 ? 5.975 -13.918 -9.321 1.00 18.84 228 MET A N 1
ATOM 1808 C CA . MET A 1 228 ? 6.748 -13.412 -10.445 1.00 19.23 228 MET A CA 1
ATOM 1809 C C . MET A 1 228 ? 7.162 -11.950 -10.298 1.00 19.07 228 MET A C 1
ATOM 1810 O O . MET A 1 228 ? 8.304 -11.602 -10.631 1.00 19.17 228 MET A O 1
ATOM 1815 N N . PHE A 1 229 ? 6.266 -11.100 -9.793 1.00 18.67 229 PHE A N 1
ATOM 1816 C CA . PHE A 1 229 ? 6.652 -9.699 -9.535 1.00 18.41 229 PHE A CA 1
ATOM 1817 C C . PHE A 1 229 ? 7.909 -9.564 -8.637 1.00 18.04 229 PHE A C 1
ATOM 1818 O O . PHE A 1 229 ? 8.845 -8.849 -8.999 1.00 18.61 229 PHE A O 1
ATOM 1826 N N . VAL A 1 230 ? 7.924 -10.230 -7.481 1.00 16.82 230 VAL A N 1
ATOM 1827 C CA . VAL A 1 230 ? 9.110 -10.229 -6.604 1.00 15.99 230 VAL A CA 1
ATOM 1828 C C . VAL A 1 230 ? 10.371 -10.798 -7.298 1.00 16.69 230 VAL A C 1
ATOM 1829 O O . VAL A 1 230 ? 11.464 -10.236 -7.156 1.00 16.96 230 VAL A O 1
ATOM 1833 N N . ALA A 1 231 ? 10.218 -11.884 -8.061 1.00 16.70 231 ALA A N 1
ATOM 1834 C CA . ALA A 1 231 ? 11.334 -12.454 -8.837 1.00 16.78 231 ALA A CA 1
ATOM 1835 C C . ALA A 1 231 ? 11.867 -11.485 -9.898 1.00 17.19 231 ALA A C 1
ATOM 1836 O O . ALA A 1 231 ? 13.074 -11.476 -10.200 1.00 18.03 231 ALA A O 1
ATOM 1838 N N . SER A 1 232 ? 10.976 -10.665 -10.448 1.00 17.03 232 SER A N 1
ATOM 1839 C CA . SER A 1 232 ? 11.332 -9.682 -11.463 1.00 18.06 232 SER A CA 1
ATOM 1840 C C . SER A 1 232 ? 11.960 -8.410 -10.890 1.00 18.11 232 SER A C 1
ATOM 1841 O O . SER A 1 232 ? 12.541 -7.624 -11.635 1.00 18.56 232 SER A O 1
ATOM 1844 N N . PHE A 1 233 ? 11.822 -8.177 -9.590 1.00 18.27 233 PHE A N 1
ATOM 1845 C CA . PHE A 1 233 ? 12.247 -6.891 -9.033 1.00 18.54 233 PHE A CA 1
ATOM 1846 C C . PHE A 1 233 ? 13.547 -6.974 -8.242 1.00 18.72 233 PHE A C 1
ATOM 1847 O O . PHE A 1 233 ? 14.226 -5.965 -8.050 1.00 19.34 233 PHE A O 1
ATOM 1855 N N . ILE A 1 234 ? 13.885 -8.171 -7.778 1.00 18.60 234 ILE A N 1
ATOM 1856 C CA . ILE A 1 234 ? 15.081 -8.363 -6.985 1.00 18.72 234 ILE A CA 1
ATOM 1857 C C . ILE A 1 234 ? 16.181 -8.908 -7.890 1.00 19.50 234 ILE A C 1
ATOM 1858 O O . ILE A 1 234 ? 15.957 -9.828 -8.678 1.00 19.22 234 ILE A O 1
ATOM 1863 N N . GLY A 1 235 ? 17.364 -8.316 -7.767 1.00 20.09 235 GLY A N 1
ATOM 1864 C CA . GLY A 1 235 ? 18.515 -8.691 -8.571 1.00 19.91 235 GLY A CA 1
ATOM 1865 C C . GLY A 1 235 ? 18.663 -7.778 -9.772 1.00 19.89 235 GLY A C 1
ATOM 1866 O O . GLY A 1 235 ? 17.681 -7.252 -10.310 1.00 19.12 235 GLY A O 1
ATOM 1867 N N . ASN A 1 236 ? 19.906 -7.601 -10.202 1.00 20.20 236 ASN A N 1
ATOM 1868 C CA . ASN A 1 236 ? 20.200 -6.854 -11.410 1.00 20.68 236 ASN A CA 1
ATOM 1869 C C . ASN A 1 236 ? 21.289 -7.582 -12.220 1.00 20.56 236 ASN A C 1
ATOM 1870 O O . ASN A 1 236 ? 22.472 -7.521 -11.869 1.00 20.15 236 ASN A O 1
ATOM 1875 N N . PRO A 1 237 ? 20.889 -8.280 -13.302 1.00 20.11 237 PRO A N 1
ATOM 1876 C CA . PRO A 1 237 ? 19.510 -8.410 -13.802 1.00 20.02 237 PRO A CA 1
ATOM 1877 C C . PRO A 1 237 ? 18.621 -9.289 -12.909 1.00 19.53 237 PRO A C 1
ATOM 1878 O O . PRO A 1 237 ? 19.139 -10.091 -12.129 1.00 20.70 237 PRO A O 1
ATOM 1882 N N . PRO A 1 238 ? 17.293 -9.115 -12.995 1.00 19.30 238 PRO A N 1
ATOM 1883 C CA . PRO A 1 238 ? 16.356 -9.932 -12.214 1.00 18.83 238 PRO A CA 1
ATOM 1884 C C . PRO A 1 238 ? 16.130 -11.320 -12.849 1.00 18.38 238 PRO A C 1
ATOM 1885 O O . PRO A 1 238 ? 16.843 -11.690 -13.773 1.00 17.96 238 PRO A O 1
ATOM 1889 N N . THR A 1 239 ? 15.130 -12.055 -12.370 1.00 17.76 239 THR A N 1
ATOM 1890 C CA . THR A 1 239 ? 14.832 -13.392 -12.894 1.00 18.00 239 THR A CA 1
ATOM 1891 C C . THR A 1 239 ? 14.386 -13.316 -14.360 1.00 18.17 239 THR A C 1
ATOM 1892 O O . THR A 1 239 ? 13.639 -12.417 -14.741 1.00 17.30 239 THR A O 1
ATOM 1896 N N . ASN A 1 240 ? 14.892 -14.238 -15.175 1.00 18.58 240 ASN A N 1
ATOM 1897 C CA . ASN A 1 240 ? 14.412 -14.421 -16.539 1.00 19.71 240 ASN A CA 1
ATOM 1898 C C . ASN A 1 240 ? 13.205 -15.354 -16.469 1.00 20.22 240 ASN A C 1
ATOM 1899 O O . ASN A 1 240 ? 13.279 -16.391 -15.812 1.00 20.31 240 ASN A O 1
ATOM 1904 N N . PHE A 1 241 ? 12.109 -14.979 -17.132 1.00 20.10 241 PHE A N 1
ATOM 1905 C CA . PHE A 1 241 ? 10.911 -15.816 -17.211 1.00 21.04 241 PHE A CA 1
ATOM 1906 C C . PHE A 1 241 ? 10.763 -16.510 -18.576 1.00 21.45 241 PHE A C 1
ATOM 1907 O O . PHE A 1 241 ? 10.953 -15.890 -19.622 1.00 21.56 241 PHE A O 1
ATOM 1915 N N . LEU A 1 242 ? 10.456 -17.807 -18.554 1.00 21.50 242 LEU A N 1
ATOM 1916 C CA . LEU A 1 242 ? 10.244 -18.558 -19.791 1.00 21.80 242 LEU A CA 1
ATOM 1917 C C . LEU A 1 242 ? 8.906 -19.242 -19.645 1.00 22.27 242 LEU A C 1
ATOM 1918 O O . LEU A 1 242 ? 8.750 -20.134 -18.816 1.00 22.20 242 LEU A O 1
ATOM 1923 N N . ARG A 1 243 ? 7.929 -18.794 -20.426 1.00 23.16 243 ARG A N 1
ATOM 1924 C CA . ARG A 1 243 ? 6.551 -19.238 -20.239 1.00 24.20 243 ARG A CA 1
ATOM 1925 C C . ARG A 1 243 ? 6.260 -20.477 -21.073 1.00 23.80 243 ARG A C 1
ATOM 1926 O O . ARG A 1 243 ? 7.028 -20.820 -21.967 1.00 23.47 243 ARG A O 1
ATOM 1934 N N . ASP A 1 244 ? 5.126 -21.117 -20.779 1.00 24.38 244 ASP A N 1
ATOM 1935 C CA . ASP A 1 244 ? 4.543 -22.179 -21.624 1.00 24.92 244 ASP A CA 1
ATOM 1936 C C . ASP A 1 244 ? 5.281 -23.519 -21.534 1.00 24.74 244 ASP A C 1
ATOM 1937 O O . ASP A 1 244 ? 5.344 -24.258 -22.509 1.00 24.77 244 ASP A O 1
ATOM 1942 N N . PHE A 1 245 ? 5.840 -23.823 -20.371 1.00 25.00 245 PHE A N 1
ATOM 1943 C CA . PHE A 1 245 ? 6.461 -25.133 -20.147 1.00 25.69 245 PHE A CA 1
ATOM 1944 C C . PHE A 1 245 ? 5.428 -26.136 -19.651 1.00 26.11 245 PHE A C 1
ATOM 1945 O O . PHE A 1 245 ? 4.701 -25.853 -18.701 1.00 25.66 245 PHE A O 1
ATOM 1953 N N . SER A 1 246 ? 5.346 -27.283 -20.335 1.00 27.20 246 SER A N 1
ATOM 1954 C CA . SER A 1 246 ? 4.430 -28.358 -19.955 1.00 28.36 246 SER A CA 1
ATOM 1955 C C . SER A 1 246 ? 5.097 -29.282 -18.936 1.00 29.01 246 SER A C 1
ATOM 1956 O O . SER A 1 246 ? 6.292 -29.599 -19.048 1.00 28.77 246 SER A O 1
ATOM 1959 N N . VAL A 1 247 ? 4.299 -29.731 -17.969 1.00 29.41 247 VAL A N 1
ATOM 1960 C CA . VAL A 1 247 ? 4.788 -30.507 -16.841 1.00 30.15 247 VAL A CA 1
ATOM 1961 C C . VAL A 1 247 ? 4.252 -31.950 -16.899 1.00 30.96 247 VAL A C 1
ATOM 1962 O O . VAL A 1 247 ? 3.061 -32.184 -17.161 1.00 30.67 247 VAL A O 1
ATOM 1966 N N . SER A 1 248 ? 5.150 -32.902 -16.660 1.00 31.42 248 SER A N 1
ATOM 1967 C CA . SER A 1 248 ? 4.768 -34.302 -16.494 1.00 31.92 248 SER A CA 1
ATOM 1968 C C . SER A 1 248 ? 5.686 -35.014 -15.507 1.00 32.72 248 SER A C 1
ATOM 1969 O O . SER A 1 248 ? 6.683 -34.453 -15.023 1.00 32.46 248 SER A O 1
ATOM 1972 N N . VAL A 1 249 ? 5.321 -36.252 -15.194 1.00 33.47 249 VAL A N 1
ATOM 1973 C CA . VAL A 1 249 ? 6.161 -37.137 -14.405 1.00 33.83 249 VAL A CA 1
ATOM 1974 C C . VAL A 1 249 ? 6.488 -38.321 -15.297 1.00 34.25 249 VAL A C 1
ATOM 1975 O O . VAL A 1 249 ? 5.588 -38.937 -15.877 1.00 34.12 249 VAL A O 1
ATOM 1979 N N . GLU A 1 250 ? 7.779 -38.592 -15.453 1.00 34.49 250 GLU A N 1
ATOM 1980 C CA . GLU A 1 250 ? 8.237 -39.801 -16.107 1.00 34.91 250 GLU A CA 1
ATOM 1981 C C . GLU A 1 250 ? 9.227 -40.461 -15.159 1.00 35.09 250 GLU A C 1
ATOM 1982 O O . GLU A 1 250 ? 10.241 -39.855 -14.796 1.00 35.20 250 GLU A O 1
ATOM 1988 N N . ASN A 1 251 ? 8.921 -41.690 -14.737 1.00 34.97 251 ASN A N 1
ATOM 1989 C CA . ASN A 1 251 ? 9.826 -42.467 -13.899 1.00 35.27 251 ASN A CA 1
ATOM 1990 C C . ASN A 1 251 ? 10.217 -41.719 -12.625 1.00 35.13 251 ASN A C 1
ATOM 1991 O O . ASN A 1 251 ? 11.408 -41.544 -12.330 1.00 35.30 251 ASN A O 1
ATOM 1996 N N . LYS A 1 252 ? 9.201 -41.261 -11.891 1.00 34.81 252 LYS A N 1
ATOM 1997 C CA . LYS A 1 252 ? 9.363 -40.548 -10.609 1.00 34.72 252 LYS A CA 1
ATOM 1998 C C . LYS A 1 252 ? 9.934 -39.141 -10.734 1.00 34.42 252 LYS A C 1
ATOM 1999 O O . LYS A 1 252 ? 9.905 -38.369 -9.768 1.00 35.21 252 LYS A O 1
ATOM 2005 N N . GLN A 1 253 ? 10.463 -38.793 -11.901 1.00 33.57 253 GLN A N 1
ATOM 2006 C CA . GLN A 1 253 ? 11.075 -37.474 -12.050 1.00 32.80 253 GLN A CA 1
ATOM 2007 C C . GLN A 1 253 ? 10.157 -36.481 -12.776 1.00 31.90 253 GLN A C 1
ATOM 2008 O O . GLN A 1 253 ? 9.338 -36.864 -13.615 1.00 31.25 253 GLN A O 1
ATOM 2014 N N . THR A 1 254 ? 10.284 -35.206 -12.417 1.00 31.29 254 THR A N 1
ATOM 2015 C CA . THR A 1 254 ? 9.426 -34.145 -12.962 1.00 30.14 254 THR A CA 1
ATOM 2016 C C . THR A 1 254 ? 10.060 -33.523 -14.201 1.00 29.20 254 THR A C 1
ATOM 2017 O O . THR A 1 254 ? 11.169 -33.005 -14.154 1.00 28.41 254 THR A O 1
ATOM 2021 N N . ILE A 1 255 ? 9.332 -33.593 -15.308 1.00 28.48 255 ILE A N 1
ATOM 2022 C CA . ILE A 1 255 ? 9.848 -33.200 -16.603 1.00 27.98 255 ILE A CA 1
ATOM 2023 C C . ILE A 1 255 ? 9.169 -31.906 -17.039 1.00 28.18 255 ILE A C 1
ATOM 2024 O O . ILE A 1 255 ? 7.965 -31.721 -16.829 1.00 27.94 255 ILE A O 1
ATOM 2029 N N . LEU A 1 256 ? 9.964 -31.014 -17.625 1.00 27.77 256 LEU A N 1
ATOM 2030 C CA . LEU A 1 256 ? 9.463 -29.774 -18.188 1.00 27.81 256 LEU A CA 1
ATOM 2031 C C . LEU A 1 256 ? 9.766 -29.769 -19.667 1.00 28.14 256 LEU A C 1
ATOM 2032 O O . LEU A 1 256 ? 10.918 -29.961 -20.072 1.00 27.54 256 LEU A O 1
ATOM 2037 N N . LYS A 1 257 ? 8.722 -29.547 -20.465 1.00 28.95 257 LYS A N 1
ATOM 2038 C CA . LYS A 1 257 ? 8.830 -29.550 -21.923 1.00 30.09 257 LYS A CA 1
ATOM 2039 C C . LYS A 1 257 ? 8.198 -28.328 -22.578 1.00 30.05 257 LYS A C 1
ATOM 2040 O O . LYS A 1 257 ? 7.125 -27.889 -22.181 1.00 30.22 257 LYS A O 1
ATOM 2046 N N . ARG A 1 258 ? 8.879 -27.801 -23.590 1.00 30.37 258 ARG A N 1
ATOM 2047 C CA . ARG A 1 258 ? 8.342 -26.746 -24.444 1.00 30.73 258 ARG A CA 1
ATOM 2048 C C . ARG A 1 258 ? 8.962 -26.905 -25.832 1.00 31.64 258 ARG A C 1
ATOM 2049 O O . ARG A 1 258 ? 10.164 -26.704 -26.021 1.00 31.52 2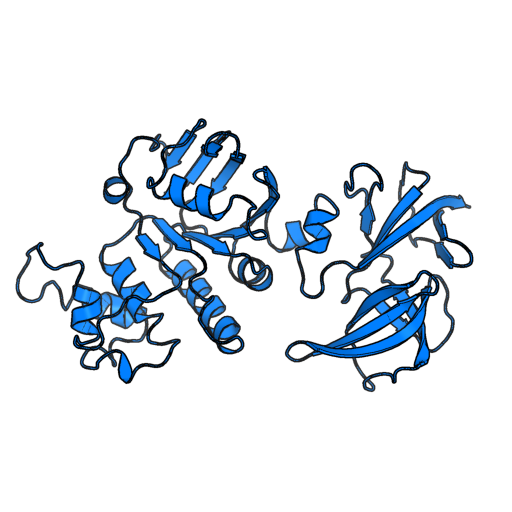58 ARG A O 1
ATOM 2057 N N . ASP A 1 259 ? 8.130 -27.288 -26.796 1.00 32.98 259 ASP A N 1
ATOM 2058 C CA . ASP A 1 259 ? 8.602 -27.677 -28.125 1.00 34.39 259 ASP A CA 1
ATOM 2059 C C . ASP A 1 259 ? 9.719 -28.736 -28.053 1.00 34.48 259 ASP A C 1
ATOM 2060 O O . ASP A 1 259 ? 9.495 -29.805 -27.489 1.00 34.66 259 ASP A O 1
ATOM 2065 N N . ASP A 1 260 ? 10.902 -28.432 -28.585 1.00 35.02 260 ASP A N 1
ATOM 2066 C CA . ASP A 1 260 ? 12.042 -29.360 -28.580 1.00 35.81 260 ASP A CA 1
ATOM 2067 C C . ASP A 1 260 ? 12.768 -29.439 -27.233 1.00 35.65 260 ASP A C 1
ATOM 2068 O O . ASP A 1 260 ? 13.572 -30.359 -27.006 1.00 36.08 260 ASP A O 1
ATOM 2073 N N . VAL A 1 261 ? 12.505 -28.469 -26.355 1.00 34.83 261 VAL A N 1
ATOM 2074 C CA . VAL A 1 261 ? 13.259 -28.319 -25.108 1.00 33.88 261 VAL A CA 1
ATOM 2075 C C . VAL A 1 261 ? 12.712 -29.253 -24.029 1.00 33.45 261 VAL A C 1
ATOM 2076 O O . VAL A 1 261 ? 11.533 -29.244 -23.707 1.00 33.12 261 VAL A O 1
ATOM 2080 N N . ILE A 1 262 ? 13.605 -30.069 -23.489 1.00 33.43 262 ILE A N 1
ATOM 2081 C CA . ILE A 1 262 ? 13.286 -31.029 -22.448 1.00 32.98 262 ILE A CA 1
ATOM 2082 C C . ILE A 1 262 ? 14.188 -30.730 -21.251 1.00 32.44 262 ILE A C 1
ATOM 2083 O O . ILE A 1 262 ? 15.413 -30.616 -21.386 1.00 31.87 262 ILE A O 1
ATOM 2088 N N . ILE A 1 263 ? 13.570 -30.554 -20.091 1.00 31.95 263 ILE A N 1
ATOM 2089 C CA . ILE A 1 263 ? 14.310 -30.336 -18.851 1.00 31.36 263 ILE A CA 1
ATOM 2090 C C . ILE A 1 263 ? 13.794 -31.277 -17.776 1.00 31.19 263 ILE A C 1
ATOM 2091 O O . ILE A 1 263 ? 12.672 -31.147 -17.291 1.00 30.37 263 ILE A O 1
ATOM 2096 N N . LYS A 1 264 ? 14.650 -32.220 -17.409 1.00 31.32 264 LYS A N 1
ATOM 2097 C CA . LYS A 1 264 ? 14.363 -33.151 -16.339 1.00 31.61 264 LYS A CA 1
ATOM 2098 C C . LYS A 1 264 ? 14.976 -32.576 -15.060 1.00 31.16 264 LYS A C 1
ATOM 2099 O O . LYS A 1 264 ? 16.179 -32.337 -14.995 1.00 30.73 264 LYS A O 1
ATOM 2105 N N . LEU A 1 265 ? 14.133 -32.316 -14.067 1.00 31.14 265 LEU A N 1
ATOM 2106 C CA . LEU A 1 265 ? 14.602 -31.855 -12.776 1.00 32.10 265 LEU A CA 1
ATOM 2107 C C . LEU A 1 265 ? 15.326 -33.025 -12.090 1.00 32.90 265 LEU A C 1
ATOM 2108 O O . LEU A 1 265 ? 14.896 -34.170 -12.224 1.00 32.51 265 LEU A O 1
ATOM 2113 N N . PRO A 1 266 ? 16.454 -32.747 -11.407 1.00 33.99 266 PRO A N 1
ATOM 2114 C CA . PRO A 1 266 ? 17.303 -33.824 -10.866 1.00 34.74 266 PRO A CA 1
ATOM 2115 C C . PRO A 1 266 ? 16.625 -34.661 -9.771 1.00 35.60 266 PRO A C 1
ATOM 2116 O O . PRO A 1 266 ? 16.637 -35.889 -9.839 1.00 35.69 266 PRO A O 1
ATOM 2120 N N . GLU A 1 267 ? 16.032 -33.995 -8.787 1.00 36.23 267 GLU A N 1
ATOM 2121 C CA . GLU A 1 267 ? 15.398 -34.674 -7.678 1.00 37.48 267 GLU A CA 1
ATOM 2122 C C . GLU A 1 267 ? 13.879 -34.587 -7.827 1.00 37.89 267 GLU A C 1
ATOM 2123 O O . GLU A 1 267 ? 13.366 -33.607 -8.384 1.00 37.82 267 GLU A O 1
ATOM 2129 N N . PRO A 1 268 ? 13.152 -35.628 -7.370 1.00 38.63 268 PRO A N 1
ATOM 2130 C CA . PRO A 1 268 ? 11.691 -35.551 -7.335 1.00 39.17 268 PRO A CA 1
ATOM 2131 C C . PRO A 1 268 ? 11.176 -34.258 -6.694 1.00 39.77 268 PRO A C 1
ATOM 2132 O O . PRO A 1 268 ? 11.598 -33.885 -5.595 1.00 39.53 268 PRO A O 1
ATOM 2136 N N . VAL A 1 269 ? 10.307 -33.571 -7.436 1.00 40.21 269 VAL A N 1
ATOM 2137 C CA . VAL A 1 269 ? 9.643 -32.345 -7.001 1.00 40.69 269 VAL A CA 1
ATOM 2138 C C . VAL A 1 269 ? 8.151 -32.527 -7.268 1.00 40.86 269 VAL A C 1
ATOM 2139 O O . VAL A 1 269 ? 7.765 -33.061 -8.314 1.00 41.03 269 VAL A O 1
ATOM 2143 N N . ASP A 1 270 ? 7.308 -32.088 -6.339 1.00 41.30 270 ASP A N 1
ATOM 2144 C CA . ASP A 1 270 ? 5.872 -32.160 -6.576 1.00 41.48 270 ASP A CA 1
ATOM 2145 C C . ASP A 1 270 ? 5.384 -30.864 -7.221 1.00 41.18 270 ASP A C 1
ATOM 2146 O O . ASP A 1 270 ? 5.356 -29.803 -6.593 1.00 41.36 270 ASP A O 1
ATOM 2151 N N . VAL A 1 271 ? 5.046 -30.964 -8.502 1.00 40.78 271 VAL A N 1
ATOM 2152 C CA . VAL A 1 271 ? 4.505 -29.850 -9.269 1.00 39.97 271 VAL A CA 1
ATOM 2153 C C . VAL A 1 271 ? 3.087 -30.244 -9.674 1.00 39.80 271 VAL A C 1
ATOM 2154 O O . VAL A 1 271 ? 2.889 -31.231 -10.397 1.00 39.52 271 VAL A O 1
ATOM 2158 N N . LYS A 1 2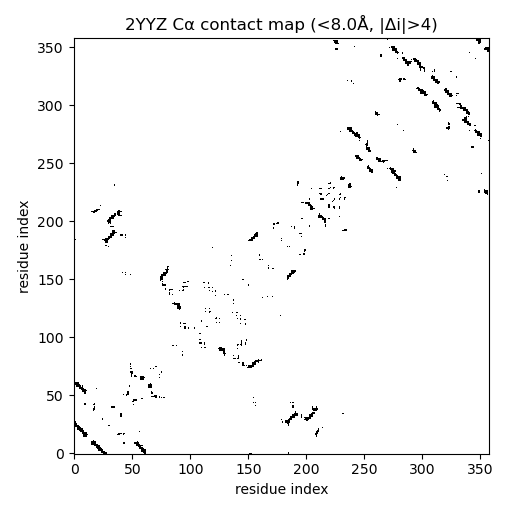72 ? 2.110 -29.475 -9.195 1.00 39.19 272 LYS A N 1
ATOM 2159 C CA . LYS A 1 272 ? 0.692 -29.837 -9.323 1.00 38.92 272 LYS A CA 1
ATOM 2160 C C . LYS A 1 272 ? -0.012 -29.217 -10.535 1.00 38.05 272 LYS A C 1
ATOM 2161 O O . LYS A 1 272 ? -1.202 -29.450 -10.765 1.00 38.75 272 LYS A O 1
ATOM 2167 N N . LEU A 1 273 ? 0.729 -28.445 -11.314 1.00 36.75 273 LEU A N 1
ATOM 2168 C CA . LEU A 1 273 ? 0.193 -27.831 -12.519 1.00 35.62 273 LEU A CA 1
ATOM 2169 C C . LEU A 1 273 ? 0.689 -28.576 -13.754 1.00 34.84 273 LEU A C 1
ATOM 2170 O O . LEU A 1 273 ? 1.710 -29.274 -13.701 1.00 34.83 273 LEU A O 1
ATOM 2175 N N . LYS A 1 274 ? -0.053 -28.432 -14.852 1.00 33.79 274 LYS A N 1
ATOM 2176 C CA . LYS A 1 274 ? 0.328 -28.967 -16.164 1.00 32.70 274 LYS A CA 1
ATOM 2177 C C . LYS A 1 274 ? 1.161 -27.972 -16.946 1.00 31.34 274 LYS A C 1
ATOM 2178 O O . LYS A 1 274 ? 1.899 -28.358 -17.852 1.00 30.34 274 LYS A O 1
ATOM 2184 N N . GLU A 1 275 ? 1.004 -26.691 -16.609 1.00 30.20 275 GLU A N 1
ATOM 2185 C CA . GLU A 1 275 ? 1.669 -25.595 -17.305 1.00 29.54 275 GLU A CA 1
ATOM 2186 C C . GLU A 1 275 ? 2.311 -24.618 -16.310 1.00 27.70 275 GLU A C 1
ATOM 2187 O O . GLU A 1 275 ? 1.690 -24.218 -15.326 1.00 26.94 275 GLU A O 1
ATOM 2193 N N . VAL A 1 276 ? 3.565 -24.260 -16.564 1.00 25.74 276 VAL A N 1
ATOM 2194 C CA . VAL A 1 276 ? 4.289 -23.375 -15.655 1.00 24.14 276 VAL A CA 1
ATOM 2195 C C . VAL A 1 276 ? 5.128 -22.339 -16.369 1.00 23.05 276 VAL A C 1
ATOM 2196 O O . VAL A 1 276 ? 5.486 -22.498 -17.538 1.00 22.70 276 VAL A O 1
ATOM 2200 N N . VAL A 1 277 ? 5.446 -21.277 -15.635 1.00 22.15 277 VAL A N 1
ATOM 2201 C CA . VAL A 1 277 ? 6.505 -20.368 -16.034 1.00 20.71 277 VAL A CA 1
ATOM 2202 C C . VAL A 1 277 ? 7.778 -20.815 -15.322 1.00 20.48 277 VAL A C 1
ATOM 2203 O O . VAL A 1 277 ? 7.767 -21.131 -14.128 1.00 21.01 277 VAL A O 1
ATOM 2207 N N . VAL A 1 278 ? 8.856 -20.868 -16.083 1.00 20.06 278 VAL A N 1
ATOM 2208 C CA . VAL A 1 278 ? 10.175 -21.182 -15.577 1.00 20.39 278 VAL A CA 1
ATOM 2209 C C . VAL A 1 278 ? 10.876 -19.860 -15.294 1.00 19.88 278 VAL A C 1
ATOM 2210 O O . VAL A 1 278 ? 10.818 -18.942 -16.109 1.00 20.23 278 VAL A O 1
ATOM 2214 N N . GLY A 1 279 ? 11.512 -19.766 -14.131 1.00 19.57 279 GLY A N 1
ATOM 2215 C CA . GLY A 1 279 ? 12.340 -18.612 -13.792 1.00 18.85 279 GLY A CA 1
ATOM 2216 C C . GLY A 1 279 ? 13.792 -19.010 -13.621 1.00 19.03 279 GLY A C 1
ATOM 2217 O O . GLY A 1 279 ? 14.111 -19.909 -12.827 1.00 18.27 279 GLY A O 1
ATOM 2218 N N . ILE A 1 280 ? 14.666 -18.340 -14.370 1.00 18.69 280 ILE A N 1
ATOM 2219 C CA . ILE A 1 280 ? 16.106 -18.597 -14.331 1.00 18.63 280 ILE A CA 1
ATOM 2220 C C . ILE A 1 280 ? 16.853 -17.286 -14.031 1.00 18.23 280 ILE A C 1
ATOM 2221 O O . ILE A 1 280 ? 16.835 -16.363 -14.849 1.00 17.70 280 ILE A O 1
ATOM 2226 N N . ARG A 1 281 ? 17.489 -17.201 -12.860 1.00 17.89 281 ARG A N 1
ATOM 2227 C CA . ARG A 1 281 ? 18.344 -16.049 -12.530 1.00 18.28 281 ARG A CA 1
ATOM 2228 C C . ARG A 1 281 ? 19.642 -16.071 -13.345 1.00 18.69 281 ARG A C 1
ATOM 2229 O O . ARG A 1 281 ? 20.200 -17.144 -13.554 1.00 19.08 281 ARG A O 1
ATOM 2237 N N . PRO A 1 282 ? 20.102 -14.886 -13.825 1.00 19.07 282 PRO A N 1
ATOM 2238 C CA . PRO A 1 282 ? 21.349 -14.686 -14.594 1.00 19.63 282 PRO A CA 1
ATOM 2239 C C . PRO A 1 282 ? 22.574 -15.376 -13.986 1.00 20.95 282 PRO A C 1
ATOM 2240 O O . PRO A 1 282 ? 23.343 -16.017 -14.719 1.00 21.35 282 PRO A O 1
ATOM 2244 N N . GLU A 1 283 ? 22.729 -15.277 -12.664 1.00 21.96 283 GLU A N 1
ATOM 2245 C CA . GLU A 1 283 ? 23.871 -15.888 -11.943 1.00 22.60 283 GLU A CA 1
ATOM 2246 C C . GLU A 1 283 ? 23.739 -17.396 -11.707 1.00 22.91 283 GLU A C 1
ATOM 2247 O O . GLU A 1 283 ? 24.709 -18.033 -11.291 1.00 22.83 283 GLU A O 1
ATOM 2253 N N . HIS A 1 284 ? 22.548 -17.950 -11.951 1.00 22.83 284 HIS A N 1
ATOM 2254 C CA . HIS A 1 284 ? 22.295 -19.402 -11.830 1.00 23.61 284 HIS A CA 1
ATOM 2255 C C . HIS A 1 284 ? 22.139 -20.090 -13.187 1.00 24.13 284 HIS A C 1
ATOM 2256 O O . HIS A 1 284 ? 21.351 -21.040 -13.327 1.00 24.24 284 HIS A O 1
ATOM 2263 N N . CYS A 1 285 ? 22.869 -19.596 -14.179 1.00 25.59 285 CYS A N 1
ATOM 2264 C CA . CYS A 1 285 ? 22.798 -20.122 -15.539 1.00 26.92 285 CYS A CA 1
ATOM 2265 C C . CYS A 1 285 ? 24.144 -20.007 -16.219 1.00 27.83 285 CYS A C 1
ATOM 2266 O O . CYS A 1 285 ? 24.878 -19.035 -16.019 1.00 28.61 285 CYS A O 1
ATOM 2269 N N . ARG A 1 286 ? 24.461 -21.010 -17.023 1.00 29.12 286 ARG A N 1
ATOM 2270 C CA . ARG A 1 286 ? 25.721 -21.059 -17.749 1.00 30.55 286 ARG A CA 1
ATOM 2271 C C . ARG A 1 286 ? 25.441 -21.111 -19.237 1.00 30.75 286 ARG A C 1
ATOM 2272 O O . ARG A 1 286 ? 24.384 -21.571 -19.661 1.00 30.49 286 ARG A O 1
ATOM 2280 N N . ILE A 1 287 ? 26.406 -20.644 -20.017 1.00 31.63 287 ILE A N 1
ATOM 2281 C CA . ILE A 1 287 ? 26.363 -20.739 -21.465 1.00 32.54 287 ILE A CA 1
ATOM 2282 C C . ILE A 1 287 ? 27.287 -21.874 -21.888 1.00 33.34 287 ILE A C 1
ATOM 2283 O O . ILE A 1 287 ? 28.461 -21.880 -21.542 1.00 33.07 287 ILE A O 1
ATOM 2288 N N . SER A 1 288 ? 26.743 -22.842 -22.613 1.00 34.33 288 SER A N 1
ATOM 2289 C CA . SER A 1 288 ? 27.562 -23.875 -23.226 1.00 35.94 288 SER A CA 1
ATOM 2290 C C . SER A 1 288 ? 27.525 -23.709 -24.743 1.00 36.82 288 SER A C 1
ATOM 2291 O O . SER A 1 288 ? 26.453 -23.565 -25.329 1.00 37.13 288 SER A O 1
ATOM 2294 N N . ARG A 1 289 ? 28.699 -23.713 -25.367 1.00 38.25 289 ARG A N 1
ATOM 2295 C CA . ARG A 1 289 ? 28.807 -23.683 -26.830 1.00 39.72 289 ARG A CA 1
ATOM 2296 C C . ARG A 1 289 ? 28.364 -25.025 -27.422 1.00 39.96 289 ARG A C 1
ATOM 2297 O O . ARG A 1 289 ? 27.902 -25.090 -28.566 1.00 40.26 289 ARG A O 1
ATOM 2305 N N . GLU A 1 290 ? 28.473 -26.070 -26.601 1.00 40.45 290 GLU A N 1
ATOM 2306 C CA . GLU A 1 290 ? 28.147 -27.456 -26.946 1.00 40.90 290 GLU A CA 1
ATOM 2307 C C . GLU A 1 290 ? 26.753 -27.847 -26.442 1.00 40.80 290 GLU A C 1
ATOM 2308 O O . GLU A 1 290 ? 26.329 -27.418 -25.365 1.00 40.55 290 GLU A O 1
ATOM 2314 N N . ARG A 1 291 ? 26.057 -28.676 -27.218 1.00 40.52 291 ARG A N 1
ATOM 2315 C CA . ARG A 1 291 ? 24.737 -29.191 -26.852 1.00 40.64 291 ARG A CA 1
ATOM 2316 C C . ARG A 1 291 ? 24.834 -30.167 -25.669 1.00 40.00 291 ARG A C 1
ATOM 2317 O O . ARG A 1 291 ? 25.493 -31.210 -25.762 1.00 40.30 291 ARG A O 1
ATOM 2325 N N . VAL A 1 292 ? 24.201 -29.814 -24.551 1.00 38.89 292 VAL A N 1
ATOM 2326 C CA . VAL A 1 292 ? 24.192 -30.671 -23.363 1.00 37.83 292 VAL A CA 1
ATOM 2327 C C . VAL A 1 292 ? 22.755 -30.931 -22.928 1.00 37.27 292 VAL A C 1
ATOM 2328 O O . VAL A 1 292 ? 21.838 -30.262 -23.398 1.00 37.54 292 VAL A O 1
ATOM 2332 N N . GLU A 1 293 ? 22.562 -31.901 -22.040 1.00 36.24 293 GLU A N 1
ATOM 2333 C CA . GLU A 1 293 ? 21.236 -32.247 -21.525 1.00 35.92 293 GLU A CA 1
ATOM 2334 C C . GLU A 1 293 ? 20.632 -31.066 -20.735 1.00 34.12 293 GLU A C 1
ATOM 2335 O O . GLU A 1 293 ? 21.359 -30.274 -20.136 1.00 33.16 293 GLU A O 1
ATOM 2341 N N . ASN A 1 294 ? 19.303 -30.959 -20.755 1.00 32.97 294 ASN A N 1
ATOM 2342 C CA . ASN A 1 294 ? 18.565 -29.995 -19.925 1.00 31.72 294 ASN A CA 1
ATOM 2343 C C . ASN A 1 294 ? 18.922 -28.542 -20.237 1.00 30.69 294 ASN A C 1
ATOM 2344 O O . ASN A 1 294 ? 18.864 -27.678 -19.355 1.00 30.11 294 ASN A O 1
ATOM 2349 N N . SER A 1 295 ? 19.311 -28.291 -21.489 1.00 29.57 295 SER A N 1
ATOM 2350 C CA . SER A 1 295 ? 19.736 -26.967 -21.923 1.00 28.24 295 SER A CA 1
ATOM 2351 C C . SER A 1 295 ? 18.700 -26.316 -22.853 1.00 27.78 295 SER A C 1
ATOM 2352 O O . SER A 1 295 ? 17.779 -26.978 -23.351 1.00 27.19 295 SER A O 1
ATOM 2355 N N . ILE A 1 296 ? 18.836 -25.008 -23.050 1.00 27.09 296 ILE A N 1
ATOM 2356 C CA . ILE A 1 296 ? 17.921 -24.266 -23.917 1.00 26.80 296 ILE A CA 1
ATOM 2357 C C . ILE A 1 296 ? 18.735 -23.590 -25.004 1.00 26.26 296 ILE A C 1
ATOM 2358 O O . ILE A 1 296 ? 19.597 -22.764 -24.696 1.00 25.93 296 ILE A O 1
ATOM 2363 N N . PRO A 1 297 ? 18.463 -23.937 -26.281 1.00 26.50 297 PRO A N 1
ATOM 2364 C CA . PRO A 1 297 ? 19.174 -23.337 -27.420 1.00 26.49 297 PRO A CA 1
ATOM 2365 C C . PRO A 1 297 ? 18.915 -21.842 -27.577 1.00 26.33 297 PRO A C 1
ATOM 2366 O O . PRO A 1 297 ? 17.801 -21.357 -27.320 1.00 27.01 297 PRO A O 1
ATOM 2370 N N . GLY A 1 298 ? 19.941 -21.128 -28.011 1.00 25.74 298 GLY A N 1
ATOM 2371 C CA . GLY A 1 298 ? 19.798 -19.720 -28.336 1.00 25.74 298 GLY A CA 1
ATOM 2372 C C . GLY A 1 298 ? 20.967 -19.191 -29.136 1.00 25.18 298 GLY A C 1
ATOM 2373 O O . GLY A 1 298 ? 21.946 -19.904 -29.397 1.00 25.43 298 GLY A O 1
ATOM 2374 N N . VAL A 1 299 ? 20.862 -17.933 -29.530 1.00 24.69 299 VAL A N 1
ATOM 2375 C CA . VAL A 1 299 ? 21.982 -17.227 -30.113 1.00 24.31 299 VAL A CA 1
ATOM 2376 C C . VAL A 1 299 ? 22.458 -16.163 -29.127 1.00 24.48 299 VAL A C 1
ATOM 2377 O O . VAL A 1 299 ? 21.650 -15.590 -28.391 1.00 24.86 299 VAL A O 1
ATOM 2381 N N . VAL A 1 300 ? 23.762 -15.910 -29.090 1.00 24.28 300 VAL A N 1
ATOM 2382 C CA . VAL A 1 300 ? 24.259 -14.720 -28.412 1.00 24.12 300 VAL A CA 1
ATOM 2383 C C . VAL A 1 300 ? 23.745 -13.513 -29.218 1.00 24.29 300 VAL A C 1
ATOM 2384 O O . VAL A 1 300 ? 24.050 -13.371 -30.408 1.00 23.95 300 VAL A O 1
ATOM 2388 N N . TYR A 1 301 ? 22.935 -12.679 -28.571 1.00 24.43 301 TYR A N 1
ATOM 2389 C CA . TYR A 1 301 ? 22.300 -11.541 -29.241 1.00 24.37 301 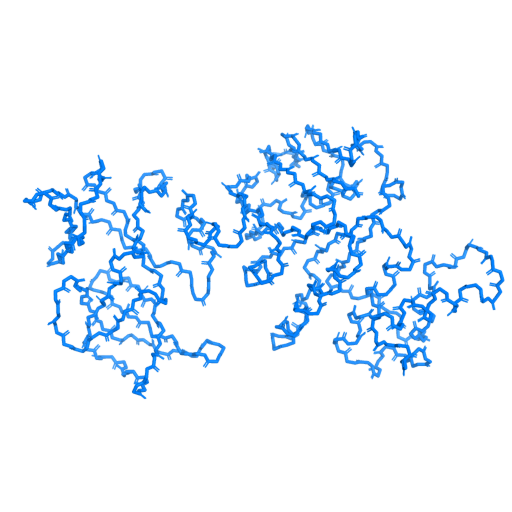TYR A CA 1
ATOM 2390 C C . TYR A 1 301 ? 23.125 -10.277 -29.115 1.00 24.97 301 TYR A C 1
ATOM 2391 O O . TYR A 1 301 ? 23.454 -9.654 -30.117 1.00 25.45 301 TYR A O 1
ATOM 2400 N N . VAL A 1 302 ? 23.450 -9.905 -27.881 1.00 25.94 302 VAL A N 1
ATOM 2401 C CA . VAL A 1 302 ? 24.280 -8.743 -27.590 1.00 26.66 302 VAL A CA 1
ATOM 2402 C C . VAL A 1 302 ? 24.946 -8.915 -26.218 1.00 27.44 302 VAL A C 1
ATOM 2403 O O . VAL A 1 302 ? 24.409 -9.586 -25.326 1.00 27.52 302 VAL A O 1
ATOM 2407 N N . VAL A 1 303 ? 26.132 -8.340 -26.076 1.00 28.29 303 VAL A N 1
ATOM 2408 C CA . VAL A 1 303 ? 26.898 -8.433 -24.845 1.00 29.57 303 VAL A CA 1
ATOM 2409 C C . VAL A 1 303 ? 27.178 -7.021 -24.350 1.00 30.83 303 VAL A C 1
ATOM 2410 O O . VAL A 1 303 ? 27.701 -6.173 -25.085 1.00 30.37 303 VAL A O 1
ATOM 2414 N N . GLU A 1 304 ? 26.801 -6.763 -23.103 1.00 32.29 304 GLU A N 1
ATOM 2415 C CA . GLU A 1 304 ? 26.918 -5.424 -22.550 1.00 34.36 304 GLU A CA 1
ATOM 2416 C C . GLU A 1 304 ? 27.611 -5.424 -21.189 1.00 34.66 304 GLU A C 1
ATOM 2417 O O . GLU A 1 304 ? 27.581 -6.431 -20.469 1.00 34.68 304 GLU A O 1
ATOM 2423 N N . PRO A 1 305 ? 28.268 -4.303 -20.845 1.00 35.24 305 PRO A N 1
ATOM 2424 C CA . PRO A 1 305 ? 28.793 -4.212 -19.488 1.00 35.45 305 PRO A CA 1
ATOM 2425 C C . PRO A 1 305 ? 27.655 -4.017 -18.484 1.00 35.53 305 PRO A C 1
ATOM 2426 O O . PRO A 1 305 ? 26.623 -3.441 -18.822 1.00 35.73 305 PRO A O 1
ATOM 2430 N N . LEU A 1 306 ? 27.834 -4.529 -17.273 1.00 35.72 306 LEU A N 1
ATOM 2431 C CA . LEU A 1 306 ? 26.973 -4.170 -16.146 1.00 36.08 306 LEU A CA 1
ATOM 2432 C C . LEU A 1 306 ? 27.897 -4.067 -14.949 1.00 36.52 306 LEU A C 1
ATOM 2433 O O . LEU A 1 306 ? 28.389 -5.079 -14.455 1.00 36.53 306 LEU A O 1
ATOM 2438 N N . GLY A 1 307 ? 28.154 -2.838 -14.512 1.00 37.23 307 GLY A N 1
ATOM 2439 C CA . GLY A 1 307 ? 29.139 -2.593 -13.467 1.00 38.04 307 GLY A CA 1
ATOM 2440 C C . GLY A 1 307 ? 30.464 -3.224 -13.848 1.00 38.52 307 GLY A C 1
ATOM 2441 O O . GLY A 1 307 ? 30.974 -3.010 -14.949 1.00 38.82 307 GLY A O 1
ATOM 2442 N N . ARG A 1 308 ? 30.984 -4.044 -12.945 1.00 38.81 308 ARG A N 1
ATOM 2443 C CA . ARG A 1 308 ? 32.289 -4.681 -13.083 1.00 39.12 308 ARG A CA 1
ATOM 2444 C C . ARG A 1 308 ? 32.187 -5.979 -13.888 1.00 38.18 308 ARG A C 1
ATOM 2445 O O . ARG A 1 308 ? 33.197 -6.608 -14.220 1.00 38.33 308 ARG A O 1
ATOM 2453 N N . ASP A 1 309 ? 30.954 -6.364 -14.216 1.00 37.03 309 ASP A N 1
ATOM 2454 C CA . ASP A 1 309 ? 30.680 -7.633 -14.888 1.00 35.60 309 ASP A CA 1
ATOM 2455 C C . ASP A 1 309 ? 30.217 -7.419 -16.340 1.00 34.20 309 ASP A C 1
ATOM 2456 O O . ASP A 1 309 ? 30.039 -6.285 -16.785 1.00 33.75 309 ASP A O 1
ATOM 2461 N N . ILE A 1 310 ? 30.057 -8.509 -17.085 1.00 32.82 310 ILE A N 1
ATOM 2462 C CA . ILE A 1 310 ? 29.446 -8.437 -18.410 1.00 31.42 310 ILE A CA 1
ATOM 2463 C C . ILE A 1 310 ? 28.176 -9.278 -18.417 1.00 29.56 310 ILE A C 1
ATOM 2464 O O . ILE A 1 310 ? 28.112 -10.344 -17.792 1.00 29.26 310 ILE A O 1
ATOM 2469 N N . ILE A 1 311 ? 27.164 -8.781 -19.118 1.00 27.43 311 ILE A N 1
ATOM 2470 C CA . ILE A 1 311 ? 25.944 -9.538 -19.319 1.00 25.46 311 ILE A CA 1
ATOM 2471 C C . ILE A 1 311 ? 25.900 -10.031 -20.742 1.00 24.72 311 ILE A C 1
ATOM 2472 O O . ILE A 1 311 ? 26.121 -9.261 -21.691 1.00 24.71 311 ILE A O 1
ATOM 2477 N N . VAL A 1 312 ? 25.620 -11.320 -20.880 1.00 23.53 312 VAL A N 1
ATOM 2478 C CA . VAL A 1 312 ? 25.425 -11.924 -22.180 1.00 23.11 312 VAL A CA 1
ATOM 2479 C C . VAL A 1 312 ? 23.931 -12.131 -22.372 1.00 22.64 312 VAL A C 1
ATOM 2480 O O . VAL A 1 312 ? 23.301 -12.895 -21.639 1.00 22.54 312 VAL A O 1
ATOM 2484 N N . ASN A 1 313 ? 23.371 -11.414 -23.337 1.00 22.24 313 ASN A N 1
ATOM 2485 C CA . ASN A 1 313 ? 21.957 -11.534 -23.687 1.00 21.12 313 ASN A CA 1
ATOM 2486 C C . ASN A 1 313 ? 21.807 -12.630 -24.726 1.00 20.68 313 ASN A C 1
ATOM 2487 O O . ASN A 1 313 ? 22.309 -12.525 -25.836 1.00 19.31 313 ASN A O 1
ATOM 2492 N N . VAL A 1 314 ? 21.110 -13.689 -24.361 1.00 21.50 314 VAL A N 1
ATOM 2493 C CA . VAL A 1 314 ? 20.890 -14.803 -25.267 1.00 22.16 314 VAL A CA 1
ATOM 2494 C C . VAL A 1 314 ? 19.453 -14.802 -25.749 1.00 23.10 314 VAL A C 1
ATOM 2495 O O . VAL A 1 314 ? 18.509 -14.744 -24.954 1.00 22.69 314 VAL A O 1
ATOM 2499 N N . LYS A 1 315 ? 19.299 -14.863 -27.066 1.00 23.59 315 LYS A N 1
ATOM 2500 C CA . LYS A 1 315 ? 17.977 -14.925 -27.658 1.00 24.28 315 LYS A CA 1
ATOM 2501 C C . LYS A 1 315 ? 17.572 -16.368 -27.963 1.00 24.51 315 LYS A C 1
ATOM 2502 O O . LYS A 1 315 ? 18.293 -17.095 -28.645 1.00 24.29 315 LYS A O 1
ATOM 2508 N N . THR A 1 316 ? 16.413 -16.767 -27.442 1.00 25.00 316 THR A N 1
ATOM 2509 C CA . THR A 1 316 ? 15.871 -18.092 -27.673 1.00 25.41 316 THR A CA 1
ATOM 2510 C C . THR A 1 316 ? 15.049 -18.114 -28.972 1.00 26.11 316 THR A C 1
ATOM 2511 O O . THR A 1 316 ? 14.657 -17.062 -29.505 1.00 25.69 316 THR A O 1
ATOM 2515 N N . GLU A 1 317 ? 14.778 -19.318 -29.465 1.00 26.80 317 GLU A N 1
ATOM 2516 C CA . GLU A 1 317 ? 13.936 -19.495 -30.642 1.00 28.37 317 GLU A CA 1
ATOM 2517 C C . GLU A 1 317 ? 12.502 -18.937 -30.452 1.00 28.80 317 GLU A C 1
ATOM 2518 O O . GLU A 1 317 ? 11.834 -18.617 -31.436 1.00 29.38 317 GLU A O 1
ATOM 2524 N N . LYS A 1 318 ? 12.053 -18.786 -29.198 1.00 29.02 318 LYS A N 1
ATOM 2525 C CA . LYS A 1 318 ? 10.765 -18.111 -28.898 1.00 29.11 318 LYS A CA 1
ATOM 2526 C C . LYS A 1 318 ? 10.866 -16.584 -28.768 1.00 28.79 318 LYS A C 1
ATOM 2527 O O . LYS A 1 318 ? 9.899 -15.920 -28.381 1.00 28.72 318 LYS A O 1
ATOM 2533 N N . GLY A 1 319 ? 12.033 -16.031 -29.070 1.00 28.13 319 GLY A N 1
ATOM 2534 C CA . GLY A 1 319 ? 12.198 -14.581 -29.080 1.00 28.00 319 GLY A CA 1
ATOM 2535 C C . GLY A 1 319 ? 12.404 -13.942 -27.719 1.00 27.62 319 GLY A C 1
ATOM 2536 O O . GLY A 1 319 ? 12.422 -12.718 -27.604 1.00 27.34 319 GLY A O 1
ATOM 2537 N N . GLU A 1 320 ? 12.568 -14.771 -26.687 1.00 27.19 320 GLU A N 1
ATOM 2538 C CA . GLU A 1 320 ? 12.917 -14.280 -25.354 1.00 26.71 320 GLU A CA 1
ATOM 2539 C C . GLU A 1 320 ? 14.355 -13.811 -25.337 1.00 26.41 320 GLU A C 1
ATOM 2540 O O . GLU A 1 320 ? 15.186 -14.316 -26.088 1.00 26.48 320 GLU A O 1
ATOM 2546 N N . ILE A 1 321 ? 14.645 -12.844 -24.475 1.00 26.20 321 ILE A N 1
ATOM 2547 C CA . ILE A 1 321 ? 16.015 -12.452 -24.200 1.00 26.12 321 ILE A CA 1
ATOM 2548 C C . ILE A 1 321 ? 16.349 -12.974 -22.815 1.00 26.23 321 ILE A C 1
ATOM 2549 O O . ILE A 1 321 ? 15.696 -12.593 -21.830 1.00 26.31 321 ILE A O 1
ATOM 2554 N N . ILE A 1 322 ? 17.339 -13.866 -22.743 1.00 25.20 322 ILE A N 1
ATOM 2555 C CA . ILE A 1 322 ? 17.756 -14.452 -21.463 1.00 24.50 322 ILE A CA 1
ATOM 2556 C C . ILE A 1 322 ? 19.119 -13.881 -21.094 1.00 24.16 322 ILE A C 1
ATOM 2557 O O . ILE A 1 322 ? 20.085 -14.029 -21.830 1.00 23.81 322 ILE A O 1
ATOM 2562 N N . LYS A 1 323 ? 19.169 -13.190 -19.963 1.00 24.28 323 LYS A N 1
ATOM 2563 C CA . LYS A 1 323 ? 20.391 -12.542 -19.485 1.00 24.23 323 LYS A CA 1
ATOM 2564 C C . LYS A 1 323 ? 21.174 -13.482 -18.572 1.00 24.43 323 LYS A C 1
ATOM 2565 O O . LYS A 1 323 ? 20.595 -14.098 -17.671 1.00 24.01 323 LYS A O 1
ATOM 2571 N N . VAL A 1 324 ? 22.478 -13.589 -18.838 1.00 24.94 324 VAL A N 1
ATOM 2572 C CA . VAL A 1 324 ? 23.413 -14.465 -18.116 1.00 26.08 324 VAL A CA 1
ATOM 2573 C C . VAL A 1 324 ? 24.719 -13.696 -17.895 1.00 26.67 324 VAL A C 1
ATOM 2574 O O . VAL A 1 324 ? 25.108 -12.897 -18.739 1.00 26.49 324 VAL A O 1
ATOM 2578 N N . PHE A 1 325 ? 25.386 -13.899 -16.759 1.00 27.96 325 PHE A N 1
ATOM 2579 C CA . PHE A 1 325 ? 26.717 -13.304 -16.559 1.00 29.24 325 PHE A CA 1
ATOM 2580 C C . PHE A 1 325 ? 27.785 -13.997 -17.404 1.00 31.25 325 PHE A C 1
ATOM 2581 O O . PHE A 1 325 ? 27.786 -15.219 -17.545 1.00 30.81 325 PHE A O 1
ATOM 2589 N N . GLY A 1 326 ? 28.684 -13.198 -17.968 1.00 33.76 326 GLY A N 1
ATOM 2590 C CA . GLY A 1 326 ? 29.775 -13.715 -18.780 1.00 37.34 326 GLY A CA 1
ATOM 2591 C C . GLY A 1 326 ? 30.980 -13.948 -17.903 1.00 39.87 326 GLY A C 1
ATOM 2592 O O . GLY A 1 326 ? 31.670 -13.000 -17.516 1.00 40.38 326 GLY A O 1
ATOM 2593 N N . ASP A 1 327 ? 31.237 -15.211 -17.582 1.00 42.28 327 ASP A N 1
ATOM 2594 C CA . ASP A 1 327 ? 32.258 -15.524 -16.591 1.00 44.60 327 ASP A CA 1
ATOM 2595 C C . ASP A 1 327 ? 33.700 -15.497 -17.130 1.00 45.84 327 ASP A C 1
ATOM 2596 O O . ASP A 1 327 ? 34.266 -14.408 -17.271 1.00 46.10 327 ASP A O 1
ATOM 2601 N N . THR A 1 328 ? 34.297 -16.647 -17.443 1.00 47.33 328 THR A N 1
ATOM 2602 C CA . THR A 1 328 ? 35.738 -16.641 -17.748 1.00 48.72 328 THR A CA 1
ATOM 2603 C C . THR A 1 328 ? 36.085 -16.299 -19.210 1.00 49.39 328 THR A C 1
ATOM 2604 O O . THR A 1 328 ? 35.839 -15.158 -19.634 1.00 49.96 328 THR A O 1
ATOM 2608 N N . GLY A 1 329 ? 36.635 -17.267 -19.963 1.00 49.91 329 GLY A N 1
ATOM 2609 C CA . GLY A 1 329 ? 37.242 -17.018 -21.286 1.00 50.22 329 GLY A CA 1
ATOM 2610 C C . GLY A 1 329 ? 37.249 -15.536 -21.596 1.00 50.40 329 GLY A C 1
ATOM 2611 O O . GLY A 1 329 ? 38.111 -14.788 -21.114 1.00 50.61 329 GLY A O 1
ATOM 2612 N N . LYS A 1 330 ? 36.290 -15.144 -22.433 1.00 50.43 330 LYS A N 1
ATOM 2613 C CA A LYS A 1 330 ? 35.872 -13.752 -22.577 0.50 50.20 330 LYS A CA 1
ATOM 2614 C CA B LYS A 1 330 ? 35.912 -13.745 -22.638 0.50 50.19 330 LYS A CA 1
ATOM 2615 C C . LYS A 1 330 ? 34.591 -13.750 -23.395 1.00 49.98 330 LYS A C 1
ATOM 2616 O O . LYS A 1 330 ? 34.205 -14.783 -23.956 1.00 50.16 330 LYS A O 1
ATOM 2627 N N . ALA A 1 331 ? 33.918 -12.601 -23.419 1.00 49.28 331 ALA A N 1
ATOM 2628 C CA . ALA A 1 331 ? 32.645 -12.416 -24.106 1.00 48.07 331 ALA A CA 1
ATOM 2629 C C . ALA A 1 331 ? 32.501 -13.299 -25.344 1.00 47.07 331 ALA A C 1
ATOM 2630 O O . ALA A 1 331 ? 33.372 -13.275 -26.228 1.00 47.12 331 ALA A O 1
ATOM 2632 N N . PRO A 1 332 ? 31.411 -14.093 -25.407 1.00 45.78 332 PRO A N 1
ATOM 2633 C CA . PRO A 1 332 ? 31.069 -14.722 -26.677 1.00 44.57 332 PRO A CA 1
ATOM 2634 C C . PRO A 1 332 ? 30.745 -13.625 -27.688 1.00 42.89 332 PRO A C 1
ATOM 2635 O O . PRO A 1 332 ? 30.624 -12.457 -27.314 1.00 42.65 332 PRO A O 1
ATOM 2639 N N . GLN A 1 333 ? 30.627 -13.989 -28.957 1.00 41.22 333 GLN A N 1
ATOM 2640 C CA . GLN A 1 333 ? 30.347 -13.000 -29.986 1.00 39.35 333 GLN A CA 1
ATOM 2641 C C . GLN A 1 333 ? 28.897 -13.112 -30.481 1.00 37.74 333 GLN A C 1
ATOM 2642 O O . GLN A 1 333 ? 28.338 -14.208 -30.517 1.00 37.14 333 GLN A O 1
ATOM 2648 N N . PRO A 1 334 ? 28.269 -11.969 -30.827 1.00 36.49 334 PRO A N 1
ATOM 2649 C CA . PRO A 1 334 ? 26.932 -12.004 -31.412 1.00 35.49 334 PRO A CA 1
ATOM 2650 C C . PRO A 1 334 ? 26.854 -12.967 -32.596 1.00 34.27 334 PRO A C 1
ATOM 2651 O O . PRO A 1 334 ? 27.728 -12.957 -33.457 1.00 33.87 334 PRO A O 1
ATOM 2655 N N . GLY A 1 335 ? 25.822 -13.799 -32.614 1.00 33.56 335 GLY A N 1
ATOM 2656 C CA . GLY A 1 335 ? 25.610 -14.746 -33.708 1.00 33.20 335 GLY A CA 1
ATOM 2657 C C . GLY A 1 335 ? 26.010 -16.170 -33.361 1.00 33.07 335 GLY A C 1
ATOM 2658 O O . GLY A 1 335 ? 25.634 -17.117 -34.058 1.00 32.92 335 GLY A O 1
ATOM 2659 N N . GLU A 1 336 ? 26.761 -16.324 -32.273 1.00 32.76 336 GLU A N 1
ATOM 2660 C CA . GLU A 1 336 ? 27.143 -17.646 -31.807 1.00 33.01 336 GLU A CA 1
ATOM 2661 C C . GLU A 1 336 ? 25.960 -18.441 -31.288 1.00 32.30 336 GLU A C 1
ATOM 2662 O O . GLU A 1 336 ? 25.192 -17.967 -30.441 1.00 32.13 336 GLU A O 1
ATOM 2668 N N . ASN A 1 337 ? 25.826 -19.658 -31.798 1.00 31.69 337 ASN A N 1
ATOM 2669 C CA . ASN A 1 337 ? 24.817 -20.567 -31.301 1.00 31.53 337 ASN A CA 1
ATOM 2670 C C . ASN A 1 337 ? 25.329 -21.229 -30.033 1.00 31.16 337 ASN A C 1
ATOM 2671 O O . ASN A 1 337 ? 26.448 -21.748 -29.984 1.00 31.25 337 ASN A O 1
ATOM 2676 N N . VAL A 1 338 ? 24.517 -21.139 -28.986 1.00 30.38 338 VAL A N 1
ATOM 2677 C CA . VAL A 1 338 ? 24.917 -21.553 -27.648 1.00 28.84 338 VAL A CA 1
ATOM 2678 C C . VAL A 1 338 ? 23.740 -22.281 -27.024 1.00 28.21 338 VAL A C 1
ATOM 2679 O O . VAL A 1 338 ? 22.685 -22.395 -27.645 1.00 27.77 338 VAL A O 1
ATOM 2683 N N . PHE A 1 339 ? 23.942 -22.785 -25.810 1.00 27.34 339 PHE A N 1
ATOM 2684 C CA . PHE A 1 339 ? 22.924 -23.506 -25.067 1.00 26.56 339 PHE A CA 1
ATOM 2685 C C . PHE A 1 339 ? 22.901 -22.976 -23.639 1.00 26.14 339 PHE A C 1
ATOM 2686 O O . PHE A 1 339 ? 23.937 -22.895 -22.981 1.00 26.00 339 PHE A O 1
ATOM 2694 N N . LEU A 1 340 ? 21.719 -22.562 -23.188 1.00 25.37 340 LEU A N 1
ATOM 2695 C CA . LEU A 1 340 ? 21.533 -22.075 -21.830 1.00 24.52 340 LEU A CA 1
ATOM 2696 C C . LEU A 1 340 ? 21.416 -23.285 -20.919 1.00 24.15 340 LEU A C 1
ATOM 2697 O O . LEU A 1 340 ? 20.533 -24.115 -21.105 1.00 23.58 340 LEU A O 1
ATOM 2702 N N . VAL A 1 341 ? 22.318 -23.380 -19.945 1.00 24.01 341 VAL A N 1
ATOM 2703 C CA . VAL A 1 341 ? 22.308 -24.478 -18.975 1.00 23.52 341 VAL A CA 1
ATOM 2704 C C . VAL A 1 341 ? 21.939 -23.905 -17.603 1.00 23.18 341 VAL A C 1
ATOM 2705 O O . VAL A 1 341 ? 22.811 -23.428 -16.874 1.00 22.65 341 VAL A O 1
ATOM 2709 N N . PRO A 1 342 ? 20.640 -23.919 -17.259 1.00 23.18 342 PRO A N 1
ATOM 2710 C CA . PRO A 1 342 ? 20.261 -23.474 -15.922 1.00 23.30 342 PRO A CA 1
ATOM 2711 C C . PRO A 1 342 ? 20.738 -24.428 -14.807 1.00 24.31 342 PRO A C 1
ATOM 2712 O O . PRO A 1 342 ? 20.749 -25.665 -14.989 1.00 23.74 342 PRO A O 1
ATOM 2716 N N . ASP A 1 343 ? 21.152 -23.845 -13.679 1.00 24.47 343 ASP A N 1
ATOM 2717 C CA . ASP A 1 343 ? 21.354 -24.596 -12.451 1.00 25.42 343 ASP A CA 1
ATOM 2718 C C . ASP A 1 343 ? 19.969 -25.066 -11.993 1.00 25.69 343 ASP A C 1
ATOM 2719 O O . ASP A 1 343 ? 19.174 -24.297 -11.454 1.00 25.56 343 ASP A O 1
ATOM 2724 N N . LEU A 1 344 ? 19.703 -26.347 -12.230 1.00 26.36 344 LEU A N 1
ATOM 2725 C CA . LEU A 1 344 ? 18.404 -26.956 -11.984 1.00 26.97 344 LEU A CA 1
ATOM 2726 C C . LEU A 1 344 ? 17.974 -27.018 -10.518 1.00 27.40 344 LEU A C 1
ATOM 2727 O O . LEU A 1 344 ? 16.812 -27.303 -10.233 1.00 27.78 344 LEU A O 1
ATOM 2732 N N . ARG A 1 345 ? 18.893 -26.729 -9.599 1.00 27.31 345 ARG A N 1
ATOM 2733 C CA . ARG A 1 345 ? 18.561 -26.641 -8.192 1.00 28.23 345 ARG A CA 1
ATOM 2734 C C . ARG A 1 345 ? 18.083 -25.249 -7.771 1.00 28.16 345 ARG A C 1
ATOM 2735 O O . ARG A 1 345 ? 17.464 -25.094 -6.711 1.00 28.57 345 ARG A O 1
ATOM 2743 N N . LYS A 1 346 ? 18.393 -24.243 -8.584 1.00 27.42 346 LYS A N 1
ATOM 2744 C CA . LYS A 1 346 ? 18.046 -22.855 -8.276 1.00 27.18 346 LYS A CA 1
ATOM 2745 C C . LYS A 1 346 ? 16.918 -22.322 -9.171 1.00 27.17 346 LYS A C 1
ATOM 2746 O O . LYS A 1 346 ? 16.540 -21.155 -9.074 1.00 27.04 346 LYS A O 1
ATOM 2752 N N . ILE A 1 347 ? 16.392 -23.194 -10.032 1.00 26.84 347 ILE A N 1
ATOM 2753 C CA . ILE A 1 347 ? 15.272 -22.871 -10.916 1.00 26.99 347 ILE A CA 1
ATOM 2754 C C . ILE A 1 347 ? 14.010 -22.568 -10.107 1.00 26.05 347 ILE A C 1
ATOM 2755 O O . ILE A 1 347 ? 13.752 -23.196 -9.070 1.00 26.51 347 ILE A O 1
ATOM 2760 N N . HIS A 1 348 ? 13.250 -21.578 -10.560 1.00 24.51 348 HIS A N 1
ATOM 2761 C CA . HIS A 1 348 ? 11.956 -21.294 -9.969 1.00 23.32 348 HIS A CA 1
ATOM 2762 C C . HIS A 1 348 ? 10.870 -21.693 -10.946 1.00 22.63 348 HIS A C 1
ATOM 2763 O O . HIS A 1 348 ? 11.103 -21.736 -12.158 1.00 22.40 348 HIS A O 1
ATOM 2770 N N . LEU A 1 349 ? 9.690 -21.977 -10.406 1.00 21.99 349 LEU A N 1
ATOM 2771 C CA . LEU A 1 349 ? 8.501 -22.271 -11.204 1.00 22.00 349 LEU A CA 1
ATOM 2772 C C . LEU A 1 349 ? 7.343 -21.453 -10.672 1.00 21.64 349 LEU A C 1
ATOM 2773 O O . LEU A 1 349 ? 7.212 -21.277 -9.466 1.00 22.63 349 LEU A O 1
ATOM 2778 N N . PHE A 1 350 ? 6.516 -20.946 -11.582 1.00 21.40 350 PHE A N 1
ATOM 2779 C CA . PHE A 1 350 ? 5.416 -20.077 -11.222 1.00 21.43 350 PHE A CA 1
ATOM 2780 C C . PHE A 1 350 ? 4.096 -20.523 -11.865 1.00 22.58 350 PHE A C 1
ATOM 2781 O O . PHE A 1 350 ? 4.078 -21.056 -12.979 1.00 22.28 350 PHE A O 1
ATOM 2789 N N . ASN A 1 351 ? 3.004 -20.306 -11.139 1.00 23.70 351 ASN A N 1
ATOM 2790 C CA . ASN A 1 351 ? 1.659 -20.415 -11.698 1.00 25.80 351 ASN A CA 1
ATOM 2791 C C . ASN A 1 351 ? 1.465 -19.345 -12.774 1.00 26.24 351 ASN A C 1
ATOM 2792 O O . ASN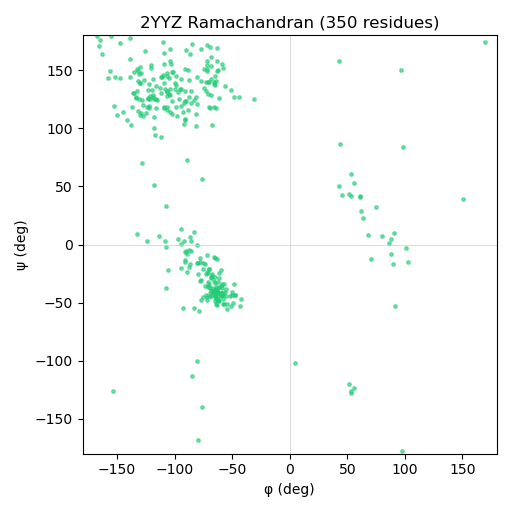 A 1 351 ? 1.556 -18.154 -12.478 1.00 26.81 351 ASN A O 1
ATOM 2797 N N . PRO A 1 352 ? 1.225 -19.758 -14.034 1.00 27.24 352 PRO A N 1
ATOM 2798 C CA . PRO A 1 352 ? 1.027 -18.791 -15.124 1.00 27.55 352 PRO A CA 1
ATOM 2799 C C . PRO A 1 352 ? -0.180 -17.862 -14.939 1.00 28.23 352 PRO A C 1
ATOM 2800 O O . PRO A 1 352 ? -0.158 -16.727 -15.427 1.00 28.03 352 PRO A O 1
ATOM 2804 N N . GLU A 1 353 ? -1.201 -18.343 -14.233 1.00 28.85 353 GLU A N 1
ATOM 2805 C CA . GLU A 1 353 ? -2.430 -17.581 -13.967 1.00 29.96 353 GLU A CA 1
ATOM 2806 C C . GLU A 1 353 ? -2.289 -16.559 -12.847 1.00 28.86 353 GLU A C 1
ATOM 2807 O O . GLU A 1 353 ? -2.564 -15.385 -13.030 1.00 28.92 353 GLU A O 1
ATOM 2813 N N . THR A 1 354 ? -1.906 -17.032 -11.670 1.00 28.31 354 THR A N 1
ATOM 2814 C CA . THR A 1 354 ? -1.838 -16.180 -10.488 1.00 27.50 354 THR A CA 1
ATOM 2815 C C . THR A 1 354 ? -0.441 -15.567 -10.347 1.00 26.72 354 THR A C 1
ATOM 2816 O O . THR A 1 354 ? -0.246 -14.632 -9.564 1.00 26.23 354 THR A O 1
ATOM 2820 N N . GLU A 1 355 ? 0.512 -16.109 -11.109 1.00 26.05 355 GLU A N 1
ATOM 2821 C CA . GLU A 1 355 ? 1.939 -15.732 -11.046 1.00 26.00 355 GLU A CA 1
ATOM 2822 C C . GLU A 1 355 ? 2.623 -16.144 -9.724 1.00 25.51 355 GLU A C 1
ATOM 2823 O O . GLU A 1 355 ? 3.782 -15.814 -9.474 1.00 24.78 355 GLU A O 1
ATOM 2829 N N . GLU A 1 356 ? 1.909 -16.911 -8.903 1.00 25.38 356 GLU A N 1
ATOM 2830 C CA . GLU A 1 356 ? 2.426 -17.375 -7.618 1.00 25.75 356 GLU A CA 1
ATOM 2831 C C . GLU A 1 356 ? 3.601 -18.322 -7.820 1.00 24.77 356 GLU A C 1
ATOM 2832 O O . GLU A 1 356 ? 3.566 -19.169 -8.711 1.00 24.32 356 GLU A O 1
ATOM 2838 N N . THR A 1 357 ? 4.638 -18.164 -6.995 1.00 24.17 357 THR A N 1
ATOM 2839 C CA . THR A 1 357 ? 5.785 -19.065 -7.002 1.00 23.93 357 THR A CA 1
ATOM 2840 C C . THR A 1 357 ? 5.345 -20.396 -6.422 1.00 24.30 357 THR A C 1
ATOM 2841 O O . THR A 1 357 ? 4.742 -20.436 -5.346 1.00 24.52 357 THR A O 1
ATOM 2845 N N . ILE A 1 358 ? 5.643 -21.471 -7.141 1.00 24.61 358 ILE A N 1
ATOM 2846 C CA A ILE A 1 358 ? 5.270 -22.824 -6.739 0.50 25.12 358 ILE A CA 1
ATOM 2847 C CA B ILE A 1 358 ? 5.271 -22.811 -6.682 0.50 25.14 358 ILE A CA 1
ATOM 2848 C C . ILE A 1 358 ? 6.505 -23.677 -6.423 1.00 25.17 358 ILE A C 1
ATOM 2849 O O . ILE A 1 358 ? 6.430 -24.662 -5.692 1.00 25.64 358 ILE A O 1
ATOM 2858 N N . LEU A 1 359 ? 7.641 -23.297 -7.002 1.00 25.41 359 LEU A N 1
ATOM 2859 C CA . LEU A 1 359 ? 8.914 -23.959 -6.702 1.00 25.67 359 LEU A CA 1
ATOM 2860 C C . LEU A 1 359 ? 9.969 -22.870 -6.559 1.00 25.48 359 LEU A C 1
ATOM 2861 O O . LEU A 1 359 ? 10.676 -22.784 -5.569 1.00 25.31 359 LEU A O 1
#

CATH classification: 3.40.50.300 (+2 more: 2.40.50.100, 2.40.50.140)

InterPro domains:
  IPR003439 ABC transporter-like, ATP-binding domain [PF00005] (20-161)
  IPR003439 ABC transporter-like, ATP-binding domain [PS50893] (4-234)
  IPR003593 AAA+ ATPase domain [SM00382] (28-211)
  IPR008995 Molybdate/tungstate binding, C-terminal [SSF50331] (237-358)
  IPR012340 Nucleic acid-binding, OB-fold [G3DSA:2.40.50.140] (284-343)
  IPR013611 Transport-associated OB, type 2 [PF08402] (278-350)
  IPR017871 ABC transporter-like, conserved site [PS00211] (134-148)
  IPR027417 P-loop containing nucleoside triphosphate hydrolase [G3DSA:3.40.50.300] (1-238)
  IPR027417 P-loop containing nucleoside triphosphate hydrolase [SSF52540] (4-242)
  IPR047641 ABC transporter, ATP-binding protein MalK/UgpC-like [PTHR43875] (2-358)

Solvent-accessible surface area: 17931 Å² total; per-residue (Å²): 22,38,0,112,2,40,93,0,65,32,55,76,74,185,72,115,17,0,24,29,1,56,11,58,1,115,95,23,21,7,0,0,0,0,0,44,111,71,2,10,15,52,17,0,0,40,0,0,0,17,93,71,123,15,66,52,14,57,0,44,17,84,137,90,90,10,28,107,65,65,52,159,151,8,75,28,8,37,8,109,70,97,23,74,25,97,78,138,35,19,0,41,74,2,0,15,57,30,13,147,111,100,212,100,88,194,50,54,20,68,134,30,0,35,101,12,0,138,126,10,147,0,53,105,13,23,129,111,89,6,116,120,12,65,26,7,50,42,4,45,0,9,2,0,44,7,15,1,105,120,12,114,0,2,0,3,23,14,2,0,46,85,9,94,62,109,54,70,122,107,2,38,40,49,2,68,94,24,12,98,136,41,42,30,0,0,0,0,2,0,99,38,24,34,6,0,42,52,4,7,53,39,0,0,0,0,39,148,0,100,37,32,18,51,2,46,30,102,90,0,44,78,68,3,97,26,15,39,0,0,41,41,0,18,92,7,46,7,13,51,0,104,91,0,48,18,43,102,84,129,156,32,2,4,0,82,15,113,100,11,84,0,77,2,68,110,93,41,110,19,155,53,162,78,0,0,0,0,2,3,0,78,31,2,111,43,23,177,119,194,54,134,25,12,2,29,9,42,1,116,59,37,93,110,59,79,238,72,35,4,0,8,0,68,7,138,100,41,35,71,2,72,0,41,20,92,127,74,164,32,26,115,82,50,42,115,1,21,0,39,5,48,30,173,92,7,16,0,0,26,41,164,85,71,75,30,72,77

Foldseek 3Di:
DKKWWFQFWAADVPAGLAGTETDIFDQLFAEEEEAAPSQNSVVVLCQQLLVDQTPDTFMDDVPDTCSPPHNVVQLEFEAEQDLPADQVDFLLCRLCVVVPPPDDDPPVSVVLLCVLCVLLVCNVRRRHGDVVDDPLNSSSSSVSSRCSSPGLEYEYENNCVVPDPVVSVVNLVVVLVSSNVVSRHYYYYDHAQVSRQPRGQWYQYTGSNYRQDIGHSCCLDQPPFFPSSQCRHDVNGWFKDFWWFWDDDPQWIWTDDVPAIATQDHRDDDPDGTKIKIFDQAQKDKALDDDHRWFKWWFADWADDVVWIWTFTAGPVGGTDIHTDDPDDDDDGGRIIIIGGNSVSMWIADPVVRGTDD